Protein AF-A0A352KKT9-F1 (afdb_monomer_lite)

Foldseek 3Di:
DDDDPPVQLQPVCVVLLVLLLVLVLQCCAQQNLPDPVSLVVLLVSLVVSLVVVVVSVVVSSFDQDPLLVVCVVVLVVLVVVLVVLVQQQDWDALVVLCVVPVPLQVLQQVPDPDGGDRTDGVDPPNPVSVVVSSSSVSVSSSVSVCSRNCHDPVSLVSSLVSLLVSLVQLQVQLVCCLVVQVCDANNHHQPPDHSGRPHNHNDNVVSVVSNVVSVVSVVVVVVVVVVVVPPPDPVVVVVPD

Structure (mmCIF, N/CA/C/O backbone):
data_AF-A0A352KKT9-F1
#
_entry.id   AF-A0A352KKT9-F1
#
loop_
_atom_site.group_PDB
_atom_site.id
_atom_site.type_symbol
_atom_site.label_atom_id
_atom_site.label_alt_id
_atom_site.label_comp_id
_atom_site.label_asym_id
_atom_site.label_entity_id
_atom_site.label_seq_id
_atom_site.pdbx_PDB_ins_code
_atom_site.Cartn_x
_atom_site.Cartn_y
_atom_site.Cartn_z
_atom_site.occupancy
_atom_site.B_iso_or_equiv
_atom_site.auth_seq_id
_atom_site.auth_comp_id
_atom_site.auth_asym_id
_atom_site.auth_atom_id
_atom_site.pdbx_PDB_model_num
ATOM 1 N N . MET A 1 1 ? 27.616 9.613 25.499 1.00 40.25 1 MET A N 1
ATOM 2 C CA . MET A 1 1 ? 26.457 9.324 24.623 1.00 40.25 1 MET A CA 1
ATOM 3 C C . MET A 1 1 ? 25.415 8.570 25.448 1.00 40.25 1 MET A C 1
ATOM 5 O O . MET A 1 1 ? 25.510 7.358 25.590 1.00 40.25 1 MET A O 1
ATOM 9 N N . SER A 1 2 ? 24.506 9.286 26.116 1.00 47.09 2 SER A N 1
ATOM 10 C CA . SER A 1 2 ? 23.495 8.679 26.992 1.00 47.09 2 SER A CA 1
ATOM 11 C C . SER A 1 2 ? 22.394 8.029 26.150 1.00 47.09 2 SER A C 1
ATOM 13 O O . SER A 1 2 ? 21.780 8.673 25.301 1.00 47.09 2 SER A O 1
ATOM 15 N N . ARG A 1 3 ? 22.157 6.727 26.349 1.00 46.16 3 ARG A N 1
ATOM 16 C CA . ARG A 1 3 ? 21.022 6.023 25.738 1.00 46.16 3 ARG A CA 1
ATOM 17 C C . ARG A 1 3 ? 19.738 6.583 26.349 1.00 46.16 3 ARG A C 1
ATOM 19 O O . ARG A 1 3 ? 19.513 6.421 27.544 1.00 46.16 3 ARG A O 1
ATOM 26 N N . MET A 1 4 ? 18.921 7.259 25.542 1.00 50.94 4 MET A N 1
ATOM 27 C CA . MET A 1 4 ? 17.580 7.666 25.961 1.00 50.94 4 MET A CA 1
ATOM 28 C C . MET A 1 4 ? 16.745 6.422 26.316 1.00 50.94 4 MET A C 1
ATOM 30 O O . MET A 1 4 ? 16.891 5.388 25.655 1.00 50.94 4 MET A O 1
ATOM 34 N N . PRO A 1 5 ? 15.873 6.496 27.337 1.00 50.97 5 PRO A N 1
ATOM 35 C CA . PRO A 1 5 ? 15.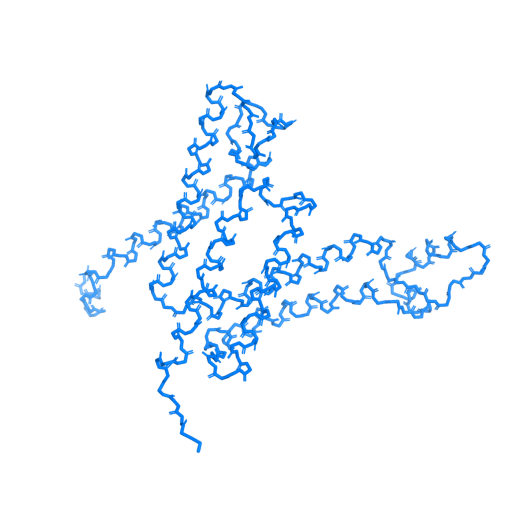000 5.389 27.707 1.00 50.97 5 PRO A CA 1
ATOM 36 C C . PRO A 1 5 ? 14.111 4.983 26.524 1.00 50.97 5 PRO A C 1
ATOM 38 O O . PRO A 1 5 ? 13.552 5.828 25.825 1.00 50.97 5 PRO A O 1
ATOM 41 N N . THR A 1 6 ? 13.964 3.675 26.312 1.00 54.00 6 THR A N 1
ATOM 42 C CA . THR A 1 6 ? 13.266 3.054 25.170 1.00 54.00 6 THR A CA 1
ATOM 43 C C . THR A 1 6 ? 11.830 3.540 24.969 1.00 54.00 6 THR A C 1
ATOM 45 O O . THR A 1 6 ? 11.358 3.560 23.839 1.00 54.00 6 THR A O 1
ATOM 48 N N . HIS A 1 7 ? 11.149 3.998 26.022 1.00 50.47 7 HIS A N 1
ATOM 49 C CA . HIS A 1 7 ? 9.803 4.570 25.924 1.00 50.47 7 HIS A CA 1
ATOM 50 C C . HIS A 1 7 ? 9.756 5.948 25.236 1.00 50.47 7 HIS A C 1
ATOM 52 O O . HIS A 1 7 ? 8.749 6.275 24.612 1.00 50.47 7 HIS A O 1
ATOM 58 N N . ALA A 1 8 ? 10.834 6.742 25.290 1.00 54.81 8 ALA A N 1
ATOM 59 C CA . ALA A 1 8 ? 10.906 8.047 24.624 1.00 54.81 8 ALA A CA 1
ATOM 60 C C . ALA A 1 8 ? 11.134 7.928 23.103 1.00 54.81 8 ALA A C 1
ATOM 62 O O . ALA A 1 8 ? 10.684 8.782 22.344 1.00 54.81 8 ALA A O 1
ATOM 63 N N . LEU A 1 9 ? 11.756 6.832 22.648 1.00 58.03 9 LEU A N 1
ATOM 64 C CA . LEU A 1 9 ? 12.051 6.531 21.235 1.00 58.03 9 LEU A CA 1
ATOM 65 C C . LEU A 1 9 ? 10.816 6.151 20.398 1.00 58.03 9 LEU A C 1
ATOM 67 O O . LEU A 1 9 ? 10.950 5.751 19.251 1.00 58.03 9 LEU A O 1
ATOM 71 N N . PHE A 1 10 ? 9.612 6.184 20.963 1.00 61.59 10 PHE A N 1
ATOM 72 C CA . PHE A 1 10 ? 8.396 5.767 20.258 1.00 61.59 10 PHE A CA 1
ATOM 73 C C . PHE A 1 10 ? 7.216 6.720 20.476 1.00 61.59 10 PHE A C 1
ATOM 75 O O . PHE A 1 10 ? 6.105 6.433 20.042 1.00 61.59 10 PHE A O 1
ATOM 82 N N . ALA A 1 11 ? 7.416 7.852 21.156 1.00 65.31 11 ALA A N 1
ATOM 83 C CA . ALA A 1 11 ? 6.373 8.871 21.267 1.00 65.31 11 ALA A CA 1
ATOM 84 C C . ALA A 1 11 ? 6.224 9.674 19.962 1.00 65.31 11 ALA A C 1
ATOM 86 O O . ALA A 1 11 ? 5.110 10.054 19.595 1.00 65.31 11 ALA A O 1
ATOM 87 N N . ASP A 1 12 ? 7.333 9.868 19.245 1.00 79.25 12 ASP A N 1
ATOM 88 C CA . ASP A 1 12 ? 7.426 10.747 18.075 1.00 79.25 12 ASP A CA 1
ATOM 89 C C . ASP A 1 12 ? 6.820 10.142 16.794 1.00 79.25 12 ASP A C 1
ATOM 91 O O . ASP A 1 12 ? 6.600 10.860 15.821 1.00 79.25 12 ASP A O 1
ATOM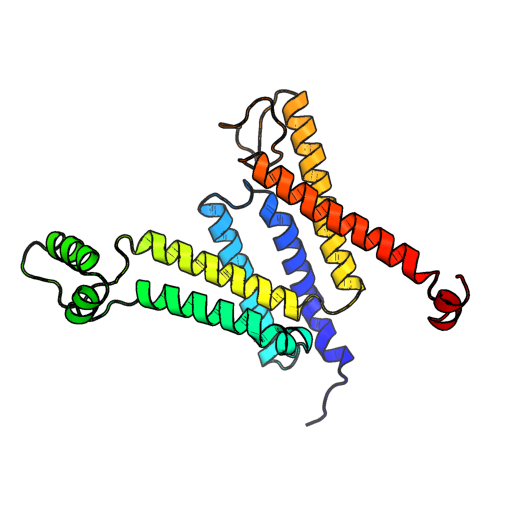 95 N N . ASP A 1 13 ? 6.500 8.842 16.775 1.00 89.75 13 ASP A N 1
ATOM 96 C CA . ASP A 1 13 ? 5.913 8.166 15.608 1.00 89.75 13 ASP A CA 1
ATOM 97 C C . ASP A 1 13 ? 4.375 8.080 15.643 1.00 89.75 13 ASP A C 1
ATOM 99 O O . ASP A 1 13 ? 3.762 7.541 14.722 1.00 89.75 13 ASP A O 1
ATOM 103 N N . LYS A 1 14 ? 3.727 8.634 16.677 1.00 91.94 14 LYS A N 1
ATOM 104 C CA . LYS A 1 14 ? 2.262 8.765 16.756 1.00 91.94 14 LYS A CA 1
ATOM 105 C C . LYS A 1 14 ? 1.638 9.433 15.520 1.00 91.94 14 LYS A C 1
ATOM 107 O O . LYS A 1 14 ? 0.710 8.840 14.971 1.00 91.94 14 LYS A O 1
ATOM 112 N N . PRO A 1 15 ? 2.095 10.614 15.048 1.00 94.69 15 PRO A N 1
ATOM 113 C CA . PRO A 1 15 ? 1.519 11.232 13.851 1.00 94.69 15 PRO A CA 1
ATOM 114 C C . PRO A 1 15 ? 1.675 10.331 12.624 1.00 94.69 15 PRO A C 1
ATOM 116 O O . PRO A 1 15 ? 0.725 10.146 11.871 1.00 94.69 15 PRO A O 1
ATOM 119 N N . LEU A 1 16 ? 2.840 9.694 12.471 1.00 95.94 16 LEU A N 1
ATOM 120 C CA . LEU A 1 16 ? 3.098 8.745 11.393 1.00 95.94 16 LEU A CA 1
ATOM 121 C C . LEU A 1 16 ? 2.115 7.561 11.431 1.00 95.94 16 LEU A C 1
ATOM 123 O O . LEU A 1 16 ? 1.573 7.180 10.396 1.00 95.94 16 LEU A O 1
ATOM 127 N N . PHE A 1 17 ? 1.839 7.018 12.619 1.00 96.62 17 PHE A N 1
ATOM 128 C CA . PHE A 1 17 ? 0.862 5.947 12.808 1.00 96.62 17 PHE A CA 1
ATOM 129 C C . PHE A 1 17 ? -0.567 6.374 12.442 1.00 96.62 17 PHE A C 1
ATOM 131 O O . PHE A 1 17 ? -1.247 5.646 11.722 1.00 96.62 17 PHE A O 1
ATOM 138 N N . TYR A 1 18 ? -1.026 7.551 12.874 1.00 96.69 18 TYR A N 1
ATOM 139 C CA . TYR A 1 18 ? -2.371 8.022 12.525 1.00 96.69 18 TYR A CA 1
ATOM 140 C C . TYR A 1 18 ? -2.513 8.348 11.034 1.00 96.69 18 TYR A C 1
ATOM 142 O O . TYR A 1 18 ? -3.539 8.015 10.444 1.00 96.69 18 TYR A O 1
ATOM 150 N N . CYS A 1 19 ? -1.483 8.907 10.393 1.00 97.19 19 CYS A N 1
ATOM 151 C CA . CYS A 1 19 ? -1.479 9.091 8.940 1.00 97.19 19 CYS A CA 1
ATOM 152 C C . CYS A 1 19 ? -1.502 7.747 8.195 1.00 97.19 19 CYS A C 1
ATOM 154 O O . CYS A 1 19 ? -2.212 7.610 7.201 1.00 97.19 19 CYS A O 1
ATOM 156 N N . PHE A 1 20 ? -0.780 6.737 8.693 1.00 97.75 20 PHE A N 1
ATOM 157 C CA . PHE A 1 20 ? -0.852 5.373 8.168 1.00 97.75 20 PHE A CA 1
ATOM 158 C C . PHE A 1 20 ? -2.269 4.792 8.294 1.00 97.75 20 PHE A C 1
ATOM 160 O O . PHE A 1 20 ? -2.794 4.265 7.317 1.00 97.75 20 PHE A O 1
ATOM 167 N N . LEU A 1 21 ? -2.930 4.937 9.448 1.00 97.69 21 LEU A N 1
ATOM 168 C CA . LEU A 1 21 ? -4.323 4.503 9.622 1.00 97.69 21 LEU A CA 1
ATOM 169 C C . LEU A 1 21 ? -5.286 5.240 8.683 1.00 97.69 21 LEU A C 1
ATOM 171 O O . LEU A 1 21 ? -6.148 4.607 8.078 1.00 97.69 21 LEU A O 1
ATOM 175 N N . GLY A 1 22 ? -5.115 6.556 8.530 1.00 96.75 22 GLY A N 1
ATOM 176 C CA . GLY A 1 22 ? -5.888 7.360 7.586 1.00 96.75 22 GLY A CA 1
ATOM 177 C C . GLY A 1 22 ? -5.728 6.866 6.150 1.00 96.75 22 GLY A C 1
ATOM 178 O O . GLY A 1 22 ? -6.717 6.722 5.436 1.00 96.75 22 GLY A O 1
ATOM 179 N N . LEU A 1 23 ? -4.503 6.509 5.748 1.00 96.56 23 LEU A N 1
ATOM 180 C CA . LEU A 1 23 ? -4.250 5.894 4.449 1.00 96.56 23 LEU A CA 1
ATOM 181 C C . LEU A 1 23 ? -4.973 4.547 4.314 1.00 96.56 23 LEU A C 1
ATOM 183 O O . LEU A 1 23 ? -5.666 4.344 3.323 1.00 96.56 23 LEU A O 1
ATOM 187 N N . ILE A 1 24 ? -4.875 3.650 5.302 1.00 96.00 24 ILE A N 1
ATOM 188 C CA . ILE A 1 24 ? -5.571 2.348 5.283 1.00 96.00 24 ILE A CA 1
ATOM 189 C C . ILE A 1 24 ? -7.092 2.519 5.157 1.00 96.00 24 ILE A C 1
ATOM 191 O O . ILE A 1 24 ? -7.726 1.786 4.398 1.00 96.00 24 ILE A O 1
ATOM 195 N N . ALA A 1 25 ? -7.673 3.498 5.854 1.00 94.69 25 ALA A N 1
ATOM 196 C CA . ALA A 1 25 ? -9.092 3.830 5.744 1.00 94.69 25 ALA A CA 1
ATOM 197 C C . ALA A 1 25 ? -9.456 4.394 4.361 1.00 94.69 25 ALA A C 1
ATOM 199 O O . ALA A 1 25 ? -10.540 4.115 3.850 1.00 94.69 25 ALA A O 1
ATOM 200 N N . TRP A 1 26 ? -8.547 5.162 3.752 1.00 92.62 26 TRP A N 1
ATOM 201 C CA . TRP A 1 26 ? -8.729 5.774 2.440 1.00 92.62 26 TRP A CA 1
ATOM 202 C C . TRP A 1 26 ? -8.675 4.761 1.297 1.00 92.62 26 TRP A C 1
ATOM 204 O O . TRP A 1 26 ? -9.503 4.838 0.402 1.00 92.62 26 TRP A O 1
ATOM 214 N N . LEU A 1 27 ? -7.757 3.789 1.313 1.00 92.62 27 LEU A N 1
ATOM 215 C CA . LEU A 1 27 ? -7.557 2.830 0.212 1.00 92.62 27 LEU A CA 1
ATOM 216 C C . LEU A 1 27 ? -8.834 2.189 -0.377 1.00 92.62 27 LEU A C 1
ATOM 218 O O . LEU A 1 27 ? -8.929 2.130 -1.610 1.00 92.62 27 LEU A O 1
ATOM 222 N N . PRO A 1 28 ? -9.815 1.718 0.421 1.00 89.06 28 PRO A N 1
ATOM 223 C CA . PRO A 1 28 ? -11.049 1.149 -0.119 1.00 89.06 28 PRO A CA 1
ATOM 224 C C . PRO A 1 28 ? -11.983 2.191 -0.759 1.00 89.06 28 PRO A C 1
ATOM 226 O O . PRO A 1 28 ? -12.791 1.821 -1.610 1.00 89.06 28 PRO A O 1
ATOM 229 N N . LEU A 1 29 ? -11.882 3.480 -0.405 1.00 88.38 29 LEU A N 1
ATOM 230 C CA . LEU A 1 29 ? -12.845 4.504 -0.823 1.00 88.38 29 LEU A CA 1
ATOM 231 C C . LEU A 1 29 ? -12.798 4.786 -2.335 1.00 88.38 29 LEU A C 1
ATOM 233 O O . LEU A 1 29 ? -13.809 4.553 -2.989 1.00 88.38 29 LEU A O 1
ATOM 237 N N . PRO A 1 30 ? -11.692 5.212 -2.971 1.00 85.56 30 PRO A N 1
ATOM 238 C CA . PRO A 1 30 ? -11.740 5.605 -4.370 1.00 85.56 30 PRO A CA 1
ATOM 239 C C . PRO A 1 30 ? -11.649 4.400 -5.297 1.00 85.56 30 PRO A C 1
ATOM 241 O O . PRO A 1 30 ? -10.568 4.046 -5.765 1.00 85.56 30 PRO A O 1
ATOM 244 N N . LEU A 1 31 ? -12.786 3.757 -5.584 1.00 83.62 31 LEU A N 1
ATOM 245 C CA . LEU A 1 31 ? -12.855 2.613 -6.503 1.00 83.62 31 LEU A CA 1
ATOM 246 C C . LEU A 1 31 ? -11.882 1.494 -6.093 1.00 83.62 31 LEU A C 1
ATOM 248 O O . LEU A 1 31 ? -11.239 0.885 -6.950 1.00 83.62 31 LEU A O 1
ATOM 252 N N . ALA A 1 32 ? -11.731 1.276 -4.778 1.00 82.19 32 ALA A N 1
ATOM 253 C CA . ALA A 1 32 ? -10.736 0.383 -4.176 1.00 82.19 32 ALA A CA 1
ATOM 254 C C . ALA A 1 32 ? -9.284 0.654 -4.619 1.00 82.19 32 ALA A C 1
ATOM 256 O O . ALA A 1 32 ? -8.472 -0.260 -4.753 1.00 82.19 32 ALA A O 1
ATOM 257 N N . SER A 1 33 ? -8.974 1.916 -4.922 1.00 85.31 33 SER A N 1
ATOM 258 C CA . SER A 1 33 ? -7.707 2.383 -5.490 1.00 85.31 33 SER A CA 1
ATOM 259 C C . SER A 1 33 ? -7.292 1.683 -6.795 1.00 85.31 33 SER A C 1
ATOM 261 O O . SER A 1 33 ? -6.116 1.642 -7.145 1.00 85.31 33 SER A O 1
ATOM 263 N N . HIS A 1 34 ? -8.250 1.154 -7.564 1.00 83.19 34 HIS A N 1
ATOM 264 C CA . HIS A 1 34 ? -7.965 0.444 -8.816 1.00 83.19 34 HIS A CA 1
ATOM 265 C C . HIS A 1 34 ? -7.615 1.391 -9.982 1.00 83.19 34 HIS A C 1
ATOM 267 O O . HIS A 1 34 ? -6.914 1.010 -10.922 1.00 83.19 34 HIS A O 1
ATOM 273 N N . ARG A 1 35 ? -8.079 2.647 -9.945 1.00 86.38 35 ARG A N 1
ATOM 274 C CA . ARG A 1 35 ? -7.852 3.623 -11.026 1.00 86.38 35 ARG A CA 1
ATOM 275 C C . ARG A 1 35 ? -6.443 4.233 -10.989 1.00 86.38 35 ARG A C 1
ATOM 277 O O . ARG A 1 35 ? -5.947 4.446 -9.886 1.00 86.38 35 ARG A O 1
ATOM 284 N N . PRO A 1 36 ? -5.857 4.596 -12.157 1.00 88.88 36 PRO A N 1
ATOM 285 C CA . PRO A 1 36 ? -4.570 5.297 -12.286 1.00 88.88 36 PRO A CA 1
ATOM 286 C C . PRO A 1 36 ? -4.287 6.335 -11.206 1.00 88.88 36 PRO A C 1
ATOM 288 O O . PRO A 1 36 ? -3.392 6.151 -10.389 1.00 88.88 36 PRO A O 1
ATOM 291 N N . TRP A 1 37 ? -5.126 7.363 -11.129 1.00 90.31 37 TRP A N 1
ATOM 292 C CA . TRP A 1 37 ? -4.967 8.449 -10.167 1.00 90.31 37 TRP A CA 1
ATOM 293 C C . TRP A 1 37 ? -5.014 7.980 -8.701 1.00 90.31 37 TRP A C 1
ATOM 295 O O . TRP A 1 37 ? -4.309 8.526 -7.856 1.00 90.31 37 TRP A O 1
ATOM 305 N N . ALA A 1 38 ? -5.816 6.956 -8.392 1.00 90.19 38 ALA A N 1
ATOM 306 C CA .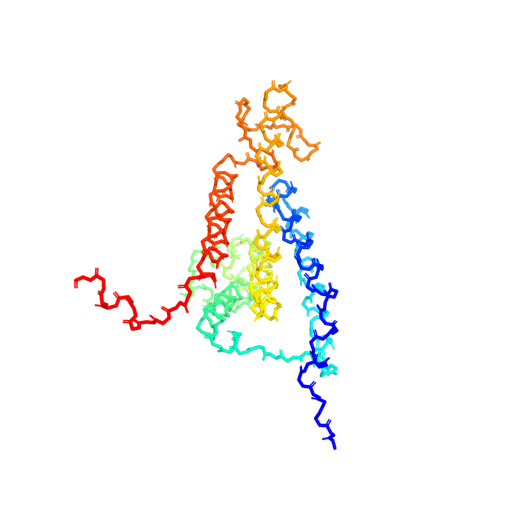 ALA A 1 38 ? -6.041 6.500 -7.026 1.00 90.19 38 ALA A CA 1
ATOM 307 C C . ALA A 1 38 ? -4.856 5.676 -6.503 1.00 90.19 38 ALA A C 1
ATOM 309 O O . ALA A 1 38 ? -4.378 5.925 -5.395 1.00 90.19 38 ALA A O 1
ATOM 310 N N . TRP A 1 39 ? -4.314 4.753 -7.310 1.00 90.75 39 TRP A N 1
ATOM 311 C CA . TRP A 1 39 ? -3.086 4.058 -6.915 1.00 90.75 39 TRP A CA 1
ATOM 312 C C . TRP A 1 39 ? -1.852 4.966 -6.976 1.00 90.75 39 TRP A C 1
ATOM 314 O O . TRP A 1 39 ? -0.948 4.763 -6.171 1.00 90.75 39 TRP A O 1
ATOM 324 N N . SER A 1 40 ? -1.807 5.994 -7.833 1.00 92.56 40 SER A N 1
ATOM 325 C CA . SER A 1 40 ? -0.740 7.008 -7.778 1.00 92.56 40 SER A CA 1
ATOM 326 C C . SER A 1 40 ? -0.779 7.817 -6.478 1.00 92.56 40 SER A C 1
ATOM 328 O O . SER A 1 40 ? 0.262 8.026 -5.858 1.00 92.56 40 SER A O 1
ATOM 330 N N . LEU A 1 41 ? -1.968 8.209 -6.007 1.00 93.88 41 LEU A N 1
ATOM 331 C CA . LEU A 1 41 ? -2.124 8.881 -4.713 1.00 93.88 41 LEU A CA 1
ATOM 332 C C . LEU A 1 41 ? -1.650 7.991 -3.555 1.00 93.88 41 LEU A C 1
ATOM 334 O O . LEU A 1 41 ? -0.913 8.455 -2.686 1.00 93.88 41 LEU A O 1
ATOM 338 N N . MET A 1 42 ? -2.012 6.703 -3.573 1.00 94.62 42 MET A N 1
ATOM 339 C CA . MET A 1 42 ? -1.483 5.722 -2.620 1.00 94.62 42 MET A CA 1
ATOM 340 C C . MET A 1 42 ? 0.048 5.661 -2.670 1.00 94.62 42 MET A C 1
ATOM 342 O O . MET A 1 42 ? 0.680 5.709 -1.620 1.00 94.62 42 MET A O 1
ATOM 346 N N . GLN A 1 43 ? 0.650 5.553 -3.859 1.00 95.44 43 GLN A N 1
ATOM 347 C CA . GLN A 1 43 ? 2.106 5.467 -4.012 1.00 95.44 43 GLN A CA 1
ATOM 348 C C . GLN A 1 43 ? 2.807 6.674 -3.384 1.00 95.44 43 GLN A C 1
ATOM 350 O O . GLN A 1 43 ? 3.727 6.501 -2.585 1.00 95.44 43 GLN A O 1
ATOM 355 N N . VAL A 1 44 ? 2.335 7.886 -3.691 1.00 96.44 44 VAL A N 1
ATOM 356 C CA . VAL A 1 44 ? 2.877 9.128 -3.123 1.00 96.44 44 VAL A CA 1
ATOM 357 C C . VAL A 1 44 ? 2.713 9.146 -1.605 1.00 96.44 44 VAL A C 1
ATOM 359 O O . VAL A 1 44 ? 3.684 9.395 -0.895 1.00 96.44 44 VAL A O 1
ATOM 362 N N . ALA A 1 45 ? 1.524 8.824 -1.086 1.00 96.94 45 ALA A N 1
ATOM 363 C CA . ALA A 1 45 ? 1.276 8.795 0.353 1.00 96.94 45 ALA A CA 1
ATOM 364 C C . ALA A 1 45 ? 2.199 7.799 1.076 1.00 96.94 45 ALA A C 1
ATOM 366 O O . ALA A 1 45 ? 2.828 8.155 2.070 1.00 96.94 45 ALA A O 1
ATOM 367 N N . VAL A 1 46 ? 2.343 6.577 0.553 1.00 97.62 46 VAL A N 1
ATOM 368 C CA . VAL A 1 46 ? 3.239 5.556 1.120 1.00 97.62 46 VAL A CA 1
ATOM 369 C C . VAL A 1 46 ? 4.692 6.029 1.118 1.00 97.62 46 VAL A C 1
ATOM 371 O O . VAL A 1 46 ? 5.381 5.868 2.125 1.00 97.62 46 VAL A O 1
ATOM 374 N N . LEU A 1 47 ? 5.160 6.637 0.025 1.00 96.81 47 LEU A N 1
ATOM 375 C CA . LEU A 1 47 ? 6.524 7.159 -0.062 1.00 96.81 47 LEU A CA 1
ATOM 376 C C . LEU A 1 47 ? 6.764 8.303 0.929 1.00 96.81 47 LEU A C 1
ATOM 378 O O . LEU A 1 47 ? 7.797 8.313 1.593 1.00 96.81 47 LEU A O 1
ATOM 382 N N . LEU A 1 48 ? 5.811 9.224 1.094 1.00 97.81 48 LEU A N 1
ATOM 383 C CA . LEU A 1 48 ? 5.910 10.302 2.083 1.00 97.81 48 LEU A CA 1
ATOM 384 C C . LEU A 1 48 ? 5.971 9.758 3.517 1.00 97.81 48 LEU A C 1
ATOM 386 O O . LEU A 1 48 ? 6.798 10.210 4.310 1.00 97.81 48 LEU A O 1
ATOM 390 N N . LEU A 1 49 ? 5.151 8.753 3.845 1.00 97.75 49 LEU A N 1
ATOM 391 C CA . LEU A 1 49 ? 5.201 8.080 5.148 1.00 97.75 49 LEU A CA 1
ATOM 392 C C . LEU A 1 49 ? 6.541 7.363 5.361 1.00 97.75 49 LEU A C 1
ATOM 394 O O . LEU A 1 49 ? 7.102 7.422 6.454 1.00 97.75 49 LEU A O 1
ATOM 398 N N . ALA A 1 50 ? 7.082 6.725 4.322 1.00 97.62 50 ALA A N 1
ATOM 399 C CA . ALA A 1 50 ? 8.380 6.063 4.380 1.00 97.62 50 ALA A CA 1
ATOM 400 C C . ALA A 1 50 ? 9.528 7.057 4.580 1.00 97.62 50 ALA A C 1
ATOM 402 O O . ALA A 1 50 ? 10.374 6.839 5.443 1.00 97.62 50 ALA A O 1
ATOM 403 N N . ILE A 1 51 ? 9.527 8.178 3.851 1.00 97.56 51 ILE A N 1
ATOM 404 C CA . ILE A 1 51 ? 10.489 9.269 4.045 1.00 97.56 51 ILE A CA 1
ATOM 405 C C . ILE A 1 51 ? 10.397 9.788 5.480 1.00 97.56 51 ILE A C 1
ATOM 407 O O . ILE A 1 51 ? 11.422 9.925 6.145 1.00 97.56 51 ILE A O 1
ATOM 411 N N . TYR A 1 52 ? 9.186 10.019 5.992 1.00 96.88 52 TYR A N 1
ATOM 412 C CA . TYR A 1 52 ? 9.006 10.478 7.365 1.00 96.88 52 TYR A CA 1
ATOM 413 C C . TYR A 1 52 ? 9.553 9.464 8.384 1.00 96.88 52 TYR A C 1
ATOM 415 O O . TYR A 1 52 ? 10.293 9.845 9.293 1.00 96.88 52 TYR A O 1
ATOM 423 N N 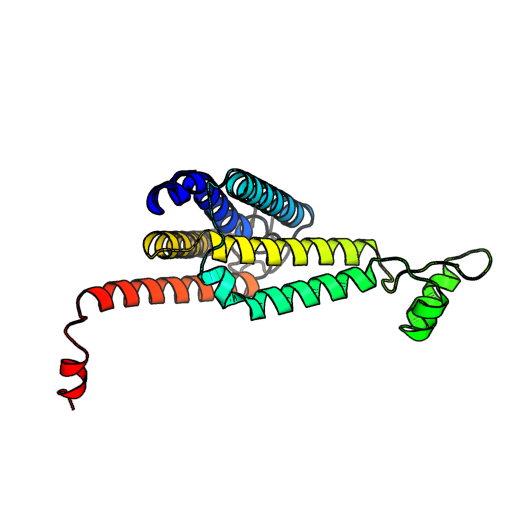. TRP A 1 53 ? 9.286 8.169 8.200 1.00 96.50 53 TRP A N 1
ATOM 424 C CA . TRP A 1 53 ? 9.866 7.122 9.042 1.00 96.50 53 TRP A CA 1
ATOM 425 C C . TRP A 1 53 ? 11.402 7.114 8.986 1.00 96.50 53 TRP A C 1
ATOM 427 O O . TRP A 1 53 ? 12.052 7.103 10.030 1.00 96.50 53 TRP A O 1
ATOM 437 N N . CYS A 1 54 ? 11.992 7.197 7.789 1.00 96.12 54 CYS A N 1
ATOM 438 C CA . CYS A 1 54 ? 13.443 7.255 7.602 1.00 96.12 54 CYS A CA 1
ATOM 439 C C . CYS A 1 54 ? 14.067 8.486 8.276 1.00 96.12 54 CYS A C 1
ATOM 441 O O . CYS A 1 54 ? 15.136 8.376 8.873 1.00 96.12 54 CYS A O 1
ATOM 443 N N . LEU A 1 55 ? 13.401 9.645 8.237 1.00 95.44 55 LEU A N 1
ATOM 444 C CA . LEU A 1 55 ? 13.850 10.859 8.925 1.00 95.44 55 LEU A CA 1
ATOM 445 C C . LEU A 1 55 ? 13.822 10.700 10.449 1.00 95.44 55 LEU A C 1
ATOM 447 O O . LEU A 1 55 ? 14.753 11.133 11.132 1.00 95.44 55 LEU A O 1
ATOM 451 N N . LEU A 1 56 ? 12.777 10.071 10.995 1.00 94.25 56 LEU A N 1
ATOM 452 C CA . LEU A 1 56 ? 12.722 9.743 12.421 1.00 94.25 56 LEU A CA 1
ATOM 453 C C . LEU A 1 56 ? 13.833 8.756 12.797 1.00 94.25 56 LEU A C 1
ATOM 455 O O . LEU A 1 56 ? 14.478 8.927 13.832 1.00 94.25 56 LEU A O 1
ATOM 459 N N . TRP A 1 57 ? 14.084 7.757 11.950 1.00 94.19 57 TRP A N 1
ATOM 460 C CA . TRP A 1 57 ? 15.118 6.751 12.173 1.00 94.19 57 TRP A CA 1
ATOM 461 C C . TRP A 1 57 ? 16.518 7.373 12.153 1.00 94.19 57 TRP A C 1
ATOM 463 O O . TRP A 1 57 ? 17.282 7.184 13.096 1.00 94.19 57 TRP A O 1
ATOM 473 N N . TRP A 1 58 ? 16.814 8.215 11.158 1.00 94.00 58 TRP A N 1
ATOM 474 C CA . TRP A 1 58 ? 18.063 8.979 11.065 1.00 94.00 58 TRP A CA 1
ATOM 475 C C . TRP A 1 58 ? 18.305 9.838 12.312 1.00 94.00 58 TRP A C 1
ATOM 477 O O . TRP A 1 58 ? 19.423 9.943 12.811 1.00 94.00 58 TRP A O 1
ATOM 487 N N . ARG A 1 59 ? 17.248 10.453 12.854 1.00 93.00 59 ARG A N 1
ATOM 488 C CA . ARG A 1 59 ? 17.313 11.270 14.077 1.00 93.00 59 ARG A CA 1
ATOM 489 C C . ARG A 1 59 ? 17.389 10.437 15.363 1.00 93.00 59 ARG A C 1
ATOM 491 O O . ARG A 1 59 ? 17.320 11.010 16.449 1.00 93.00 59 ARG A O 1
ATOM 498 N N . ASN A 1 60 ? 17.519 9.111 15.263 1.00 89.25 60 ASN A N 1
ATOM 499 C CA . ASN A 1 60 ? 17.471 8.164 16.379 1.00 89.25 60 ASN A CA 1
ATOM 500 C C . ASN A 1 60 ? 16.196 8.312 17.227 1.00 89.25 60 ASN A C 1
ATOM 502 O O . ASN A 1 60 ? 16.233 8.149 18.443 1.00 89.25 60 ASN A O 1
ATOM 506 N N . ARG A 1 61 ? 15.069 8.669 16.596 1.00 88.00 61 ARG A N 1
ATOM 507 C CA . ARG A 1 61 ? 13.757 8.843 17.245 1.00 88.00 61 ARG A CA 1
ATOM 508 C C . ARG A 1 61 ? 12.838 7.651 17.064 1.00 88.00 61 ARG A C 1
ATOM 510 O O . ARG A 1 61 ? 11.774 7.662 17.652 1.00 88.00 61 ARG A O 1
ATOM 517 N N . VAL A 1 62 ? 13.231 6.674 16.249 1.00 90.62 62 VAL A N 1
ATOM 518 C CA . VAL A 1 62 ? 12.615 5.348 16.126 1.00 90.62 62 VAL A CA 1
ATOM 519 C C . VAL A 1 62 ? 13.717 4.324 15.869 1.00 90.62 62 VAL A C 1
ATOM 521 O O . VAL A 1 62 ? 14.792 4.665 15.374 1.00 90.62 62 VAL A O 1
ATOM 524 N N . SER A 1 63 ? 13.452 3.060 16.177 1.00 89.81 63 SER A N 1
ATOM 525 C CA . SER A 1 63 ? 14.343 1.941 15.874 1.00 89.81 63 SER A CA 1
ATOM 526 C C . SER A 1 63 ? 13.604 0.856 15.097 1.00 89.81 63 SER A C 1
ATOM 528 O O . SER A 1 63 ? 12.374 0.792 15.109 1.00 89.81 63 SER A O 1
ATOM 530 N N . ILE A 1 64 ? 14.367 0.001 14.410 1.00 90.75 64 ILE A N 1
ATOM 531 C CA . ILE A 1 64 ? 13.810 -1.167 13.722 1.00 90.75 64 ILE A CA 1
ATOM 532 C C . ILE A 1 64 ? 13.234 -2.116 14.770 1.00 90.75 64 ILE A C 1
ATOM 534 O O . ILE A 1 64 ? 13.946 -2.570 15.671 1.00 90.75 64 ILE A O 1
ATOM 538 N N . THR A 1 65 ? 11.954 -2.436 14.622 1.00 91.06 65 THR A N 1
ATOM 539 C CA . THR A 1 65 ? 11.228 -3.314 15.537 1.00 91.06 65 THR A CA 1
ATOM 540 C C . THR A 1 65 ? 11.721 -4.758 15.498 1.00 91.06 65 THR A C 1
ATOM 542 O O . THR A 1 65 ? 12.136 -5.276 14.460 1.00 91.06 65 THR A O 1
ATOM 545 N N . GLU A 1 66 ? 11.600 -5.460 16.628 1.00 89.25 66 GLU A N 1
ATOM 546 C CA . GLU A 1 66 ? 11.873 -6.902 16.695 1.00 89.25 66 GLU A CA 1
ATOM 547 C C . GLU A 1 66 ? 10.944 -7.711 15.775 1.00 89.25 66 GLU A C 1
ATOM 549 O O . GLU A 1 66 ? 11.363 -8.709 15.191 1.00 89.25 66 GLU A O 1
ATOM 554 N N . THR A 1 67 ? 9.703 -7.255 15.572 1.00 89.50 67 THR A N 1
ATOM 555 C CA . THR A 1 67 ? 8.769 -7.830 14.591 1.00 89.50 67 THR A CA 1
ATOM 556 C C . THR A 1 67 ? 9.322 -7.748 13.173 1.00 89.50 67 THR A C 1
ATOM 558 O O . THR A 1 67 ? 9.303 -8.748 12.459 1.00 89.50 67 THR A O 1
ATOM 561 N N . SER A 1 68 ? 9.893 -6.607 12.778 1.00 92.00 68 SER A N 1
ATOM 562 C CA . SER A 1 68 ? 10.527 -6.464 11.466 1.00 92.00 68 SER A CA 1
ATOM 563 C C . SER A 1 68 ? 11.767 -7.337 11.308 1.00 92.00 68 SER A C 1
ATOM 565 O O . SER A 1 68 ? 11.980 -7.872 10.224 1.00 92.00 68 SER A O 1
ATOM 567 N N . LYS A 1 69 ? 12.574 -7.510 12.363 1.00 91.81 69 LYS A N 1
ATOM 568 C CA . LYS A 1 69 ? 13.745 -8.404 12.328 1.00 91.81 69 LYS A CA 1
ATOM 569 C C . LYS A 1 69 ? 13.335 -9.870 12.175 1.00 91.81 69 LYS A C 1
ATOM 571 O O . LYS A 1 69 ? 13.964 -10.614 11.431 1.00 91.81 69 LYS A O 1
ATOM 576 N N . ARG A 1 70 ? 12.255 -10.287 12.844 1.00 94.12 70 ARG A N 1
ATOM 577 C CA . ARG A 1 70 ? 11.699 -11.648 12.724 1.00 94.12 70 ARG A CA 1
ATOM 578 C C . ARG A 1 70 ? 11.024 -11.896 11.375 1.00 94.12 70 ARG A C 1
ATOM 580 O O . ARG A 1 70 ? 11.036 -13.023 10.898 1.00 94.12 70 ARG A O 1
ATOM 587 N N . ALA A 1 71 ? 10.495 -10.853 10.739 1.00 95.00 71 ALA A N 1
ATOM 588 C CA . ALA A 1 71 ? 9.886 -10.916 9.411 1.00 95.00 71 ALA A CA 1
ATOM 589 C C . ALA A 1 71 ? 10.907 -10.958 8.253 1.00 95.00 71 ALA A C 1
ATOM 591 O O . ALA A 1 71 ? 10.525 -10.746 7.100 1.00 95.00 71 ALA A O 1
ATOM 592 N N . TRP A 1 72 ? 12.189 -11.246 8.523 1.00 94.81 72 TRP A N 1
ATOM 593 C CA . TRP A 1 72 ? 13.235 -11.294 7.498 1.00 94.81 72 TRP A CA 1
ATOM 594 C C . TRP A 1 72 ? 12.913 -12.206 6.301 1.00 94.81 72 TRP A C 1
ATOM 596 O O . TRP A 1 72 ? 13.240 -11.781 5.195 1.00 94.81 72 TRP A O 1
ATOM 606 N N . PRO A 1 73 ? 12.239 -13.378 6.424 1.00 96.75 73 PRO A N 1
ATOM 607 C CA . PRO A 1 73 ? 11.947 -14.194 5.249 1.00 96.75 73 PRO A CA 1
ATOM 608 C C . PRO A 1 73 ? 10.967 -13.479 4.319 1.00 96.75 73 PRO A C 1
ATOM 610 O O . PRO A 1 73 ? 11.190 -13.416 3.116 1.00 96.75 73 PRO A O 1
ATOM 613 N N . ALA A 1 74 ? 9.915 -12.869 4.874 1.00 96.06 74 ALA A N 1
ATOM 614 C CA . ALA A 1 74 ? 8.936 -12.112 4.099 1.00 96.06 74 ALA A CA 1
ATOM 615 C C . ALA A 1 74 ? 9.579 -10.897 3.413 1.00 96.06 74 ALA A C 1
ATOM 617 O O . ALA A 1 74 ? 9.342 -10.656 2.232 1.00 96.06 74 ALA A O 1
ATOM 618 N N . LEU A 1 75 ? 10.438 -10.164 4.130 1.00 95.62 75 LEU A N 1
ATOM 619 C CA . LEU A 1 75 ? 11.183 -9.039 3.562 1.00 95.62 75 LEU A CA 1
ATOM 620 C C . LEU A 1 75 ? 12.170 -9.490 2.477 1.00 95.62 75 LEU A C 1
ATOM 622 O O . LEU A 1 75 ? 12.310 -8.799 1.472 1.00 95.62 75 LEU A O 1
ATOM 626 N N . LEU A 1 76 ? 12.805 -10.655 2.637 1.00 96.75 76 LEU A N 1
ATOM 627 C CA . LEU A 1 76 ? 13.683 -11.238 1.625 1.00 96.75 76 LEU A CA 1
ATOM 628 C C . LEU A 1 76 ? 12.903 -11.624 0.367 1.00 96.75 76 LEU A C 1
ATOM 630 O O . LEU A 1 76 ? 13.330 -11.273 -0.727 1.00 96.75 76 LEU A O 1
ATOM 634 N N . PHE A 1 77 ? 11.752 -12.290 0.503 1.00 97.62 77 PHE A N 1
ATOM 635 C CA . PHE A 1 77 ? 10.893 -12.627 -0.637 1.00 97.62 77 PHE A CA 1
ATOM 636 C C . PHE A 1 77 ? 10.409 -11.376 -1.375 1.00 97.62 77 PHE A C 1
ATOM 638 O O . PHE A 1 77 ? 10.469 -11.329 -2.602 1.00 97.62 77 PHE A O 1
ATOM 645 N N . LEU A 1 78 ? 9.988 -10.338 -0.647 1.00 96.75 78 LEU A N 1
ATOM 646 C CA . LEU A 1 78 ? 9.602 -9.058 -1.246 1.00 96.75 78 LEU A CA 1
ATOM 647 C C . LEU A 1 78 ? 10.789 -8.362 -1.926 1.00 96.75 78 LEU A C 1
ATOM 649 O O . LEU A 1 78 ? 10.638 -7.822 -3.019 1.00 96.75 78 LEU A O 1
ATOM 653 N N . GLY A 1 79 ? 11.976 -8.401 -1.320 1.00 97.19 79 GLY A N 1
ATOM 654 C CA . GLY A 1 79 ? 13.202 -7.866 -1.911 1.00 97.19 79 GLY A CA 1
ATOM 655 C C . GLY A 1 79 ? 13.601 -8.604 -3.190 1.00 97.19 79 GLY A C 1
ATOM 656 O O . GLY A 1 79 ? 13.882 -7.967 -4.202 1.00 97.19 79 GLY A O 1
ATOM 657 N N . ALA A 1 80 ? 13.553 -9.937 -3.179 1.00 97.81 80 ALA A N 1
ATOM 658 C CA . ALA A 1 80 ? 13.812 -10.776 -4.346 1.00 97.81 80 ALA A CA 1
ATOM 659 C C . ALA A 1 80 ? 12.788 -10.528 -5.463 1.00 97.81 80 ALA A C 1
ATOM 661 O O . ALA A 1 80 ? 13.161 -10.432 -6.629 1.00 97.81 80 ALA A O 1
ATOM 662 N N . TRP A 1 81 ? 11.513 -10.352 -5.109 1.00 97.62 81 TRP A N 1
ATOM 663 C CA . TRP A 1 81 ? 10.464 -9.965 -6.048 1.00 97.62 81 TRP A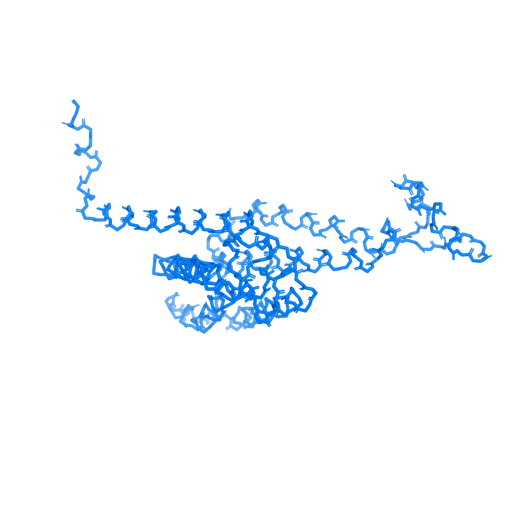 CA 1
ATOM 664 C C . TRP A 1 81 ? 10.751 -8.610 -6.705 1.00 97.62 81 TRP A C 1
ATOM 666 O O . TRP A 1 81 ? 10.712 -8.490 -7.927 1.00 97.62 81 TRP A O 1
ATOM 676 N N . LEU A 1 82 ? 11.105 -7.592 -5.919 1.00 97.56 82 LEU A N 1
ATOM 677 C CA . LEU A 1 82 ? 11.450 -6.272 -6.454 1.00 97.56 82 LEU A CA 1
ATOM 678 C C . LEU A 1 82 ? 12.714 -6.310 -7.320 1.00 97.56 82 LEU A C 1
ATOM 680 O O . LEU A 1 82 ? 12.768 -5.639 -8.353 1.00 97.56 82 LEU A O 1
ATOM 684 N N . LEU A 1 83 ? 13.705 -7.119 -6.943 1.00 96.94 83 LEU A N 1
ATOM 685 C CA . LEU A 1 83 ? 14.901 -7.343 -7.748 1.00 96.94 83 LEU A CA 1
ATOM 686 C C . LEU A 1 83 ? 14.552 -7.990 -9.091 1.00 96.94 83 LEU A C 1
ATOM 688 O O . LEU A 1 83 ? 14.995 -7.511 -10.131 1.00 96.94 83 LEU A O 1
ATOM 692 N N . TYR A 1 84 ? 13.704 -9.020 -9.077 1.00 95.81 84 TYR A N 1
ATOM 693 C CA . TYR A 1 84 ? 13.207 -9.669 -10.286 1.00 95.81 84 TYR A CA 1
ATOM 694 C C . TYR A 1 84 ? 12.525 -8.666 -11.225 1.00 95.81 84 TYR A C 1
ATOM 696 O O . TYR A 1 84 ? 12.871 -8.590 -12.400 1.00 95.81 84 TYR A O 1
ATOM 704 N N . LEU A 1 85 ? 11.631 -7.819 -10.706 1.00 96.31 85 LEU A N 1
ATOM 705 C CA . LEU A 1 85 ? 10.994 -6.769 -11.507 1.00 96.31 85 LEU A CA 1
ATOM 706 C C . LEU A 1 85 ? 11.996 -5.733 -12.039 1.00 96.31 85 LEU A C 1
ATOM 708 O O . LEU A 1 85 ? 11.839 -5.233 -13.151 1.00 96.31 85 LEU A O 1
ATOM 712 N N . THR A 1 86 ? 13.051 -5.435 -11.279 1.00 95.31 86 THR A N 1
ATOM 713 C CA . THR A 1 86 ? 14.108 -4.505 -11.705 1.00 95.31 86 THR A CA 1
ATOM 714 C C . THR A 1 86 ? 14.880 -5.052 -12.908 1.00 95.31 86 THR A C 1
ATOM 716 O O . THR A 1 86 ? 15.157 -4.299 -13.840 1.00 95.31 86 THR A O 1
ATOM 719 N N . ILE A 1 87 ? 15.149 -6.363 -12.952 1.00 93.94 87 ILE A N 1
ATOM 720 C CA . ILE A 1 87 ? 15.795 -7.024 -14.103 1.00 93.94 87 ILE A CA 1
ATOM 721 C C . ILE A 1 87 ? 14.985 -6.806 -15.393 1.00 93.94 87 ILE A C 1
ATOM 723 O O . ILE A 1 87 ? 15.566 -6.607 -16.456 1.00 93.94 87 ILE A O 1
ATOM 727 N N . TYR A 1 88 ? 13.652 -6.762 -15.309 1.00 92.81 88 TYR A N 1
ATOM 728 C CA . TYR A 1 88 ? 12.793 -6.494 -16.469 1.00 92.81 88 TYR A CA 1
ATOM 729 C C . TYR A 1 88 ? 12.818 -5.032 -16.945 1.00 92.81 88 TYR A C 1
ATOM 731 O O . TYR A 1 88 ? 12.515 -4.766 -18.110 1.00 92.81 88 TYR A O 1
ATOM 739 N N . LEU A 1 89 ? 13.180 -4.086 -16.072 1.00 93.25 89 LEU A N 1
ATOM 740 C CA . LEU A 1 89 ? 13.155 -2.642 -16.342 1.00 93.25 89 LEU A CA 1
ATOM 741 C C . LEU A 1 89 ? 14.494 -2.066 -16.810 1.00 93.25 89 LEU A C 1
ATOM 743 O O . LEU A 1 89 ? 14.516 -1.054 -17.528 1.00 93.25 89 LEU A O 1
ATOM 747 N N . VAL A 1 90 ? 15.598 -2.667 -16.365 1.00 93.06 90 VAL A N 1
ATOM 748 C CA . VAL A 1 90 ? 16.954 -2.217 -16.680 1.00 93.06 90 VAL A CA 1
ATOM 749 C C . VAL A 1 90 ? 17.301 -2.635 -18.115 1.00 93.06 90 VAL A C 1
ATOM 751 O O . VAL A 1 90 ? 17.245 -3.823 -18.432 1.00 93.06 90 VAL A O 1
ATOM 754 N N . PRO A 1 91 ? 17.655 -1.687 -19.005 1.00 92.19 91 PRO A N 1
ATOM 755 C CA . PRO A 1 91 ? 18.165 -2.022 -20.325 1.00 92.19 91 PRO A CA 1
ATOM 756 C C . PRO A 1 91 ? 19.460 -2.812 -20.181 1.00 92.19 91 PRO A C 1
ATOM 758 O O . PRO A 1 91 ? 20.359 -2.412 -19.443 1.00 92.19 91 PRO A O 1
ATOM 761 N N . MET A 1 92 ? 19.564 -3.912 -20.910 1.00 93.19 92 MET A N 1
ATOM 762 C CA . MET A 1 92 ? 20.740 -4.769 -20.932 1.00 93.19 92 MET A CA 1
ATOM 763 C C . MET A 1 92 ? 21.204 -4.985 -22.377 1.00 93.19 92 MET A C 1
ATOM 765 O O . MET A 1 92 ? 20.445 -4.703 -23.313 1.00 93.19 92 MET A O 1
ATOM 769 N N . PRO A 1 93 ? 22.447 -5.450 -22.591 1.00 94.25 93 PRO A N 1
ATOM 770 C CA . PRO A 1 93 ? 22.940 -5.743 -23.927 1.00 94.25 93 PRO A CA 1
ATOM 771 C C . PRO A 1 93 ? 21.992 -6.685 -24.666 1.00 94.25 93 PRO A C 1
ATOM 773 O O . PRO A 1 93 ? 21.530 -7.681 -24.107 1.00 94.25 93 PRO A O 1
ATOM 776 N N . TYR A 1 94 ? 21.734 -6.405 -25.940 1.00 91.62 94 TYR A N 1
ATOM 777 C CA . TYR A 1 94 ? 20.800 -7.185 -26.758 1.00 91.62 94 TYR A CA 1
ATOM 778 C C . TYR A 1 94 ? 21.143 -8.683 -26.829 1.00 91.62 94 TYR A C 1
ATOM 780 O O . TYR A 1 94 ? 20.256 -9.532 -26.915 1.00 91.62 94 TYR A O 1
ATOM 788 N N . VAL A 1 95 ? 22.426 -9.033 -26.708 1.00 93.25 95 VAL A N 1
ATOM 789 C CA . VAL A 1 95 ? 22.890 -10.428 -26.613 1.00 93.25 95 VAL A CA 1
ATOM 790 C C . VAL A 1 95 ? 22.308 -11.143 -25.383 1.00 93.25 95 VAL A C 1
ATOM 792 O O . VAL A 1 95 ? 21.935 -12.308 -25.461 1.00 93.25 95 VAL A O 1
ATOM 795 N N . LEU A 1 96 ? 22.157 -10.449 -24.253 1.00 93.81 96 LEU A N 1
ATOM 796 C CA . LEU A 1 96 ? 21.522 -11.026 -23.065 1.00 93.81 96 LEU A CA 1
ATOM 797 C C . LEU A 1 96 ? 20.008 -11.146 -23.242 1.00 93.81 96 LEU A C 1
ATOM 799 O O . LEU A 1 96 ? 19.428 -12.155 -22.855 1.00 93.81 96 LEU A O 1
ATOM 803 N N . VAL A 1 97 ? 19.369 -10.156 -23.872 1.00 93.25 97 VAL A N 1
ATOM 804 C CA . VAL A 1 97 ? 17.924 -10.208 -24.153 1.00 93.25 97 VAL A CA 1
ATOM 805 C C . VAL A 1 97 ? 17.600 -11.361 -25.100 1.00 93.25 97 VAL A C 1
ATOM 807 O O . VAL A 1 97 ? 16.668 -12.107 -24.836 1.00 93.25 97 VAL A O 1
ATOM 810 N N . THR A 1 98 ? 18.394 -11.567 -26.154 1.00 92.94 98 THR A N 1
ATOM 811 C CA . THR A 1 98 ? 18.230 -12.709 -27.074 1.00 92.94 98 THR A CA 1
ATOM 812 C C . THR A 1 98 ? 18.419 -14.056 -26.384 1.00 92.94 98 THR A C 1
ATOM 814 O O . THR A 1 98 ? 17.681 -14.986 -26.694 1.00 92.94 98 THR A O 1
ATOM 817 N N . ALA A 1 99 ? 19.357 -14.165 -25.438 1.00 94.62 99 ALA A N 1
ATOM 818 C CA . ALA A 1 99 ? 19.575 -15.393 -24.677 1.00 94.62 99 ALA A CA 1
ATOM 819 C C . ALA A 1 99 ? 18.443 -15.689 -23.673 1.00 94.62 99 ALA A C 1
ATOM 821 O O . ALA A 1 99 ? 18.039 -16.839 -23.525 1.00 94.62 99 ALA A O 1
ATOM 822 N N . LEU A 1 100 ? 17.931 -14.664 -22.984 1.00 93.56 100 LEU A N 1
ATOM 823 C CA . LEU A 1 100 ? 16.905 -14.811 -21.942 1.00 93.56 100 LEU A CA 1
ATOM 824 C C . LEU A 1 100 ? 15.477 -14.862 -22.502 1.00 93.56 100 LEU A C 1
ATOM 826 O O . LEU A 1 100 ? 14.631 -15.577 -21.973 1.00 93.56 100 LEU A O 1
ATOM 830 N N . SER A 1 101 ? 15.194 -14.082 -23.545 1.00 93.56 101 SER A N 1
ATOM 831 C CA . SER A 1 101 ? 13.882 -13.979 -24.185 1.00 93.56 101 SER A CA 1
ATOM 832 C C . SER A 1 101 ? 14.030 -13.696 -25.688 1.00 93.56 101 SER A C 1
ATOM 834 O O . SER A 1 101 ? 13.973 -12.540 -26.126 1.00 93.56 101 SER A O 1
ATOM 836 N N . PRO A 1 102 ? 14.183 -14.752 -26.512 1.00 92.12 102 PRO A N 1
ATOM 837 C CA . PRO A 1 102 ? 14.325 -14.614 -27.962 1.00 92.12 102 PRO A CA 1
ATOM 838 C C . PRO A 1 102 ? 13.163 -13.849 -28.608 1.00 92.12 102 PRO A C 1
ATOM 840 O O . PRO A 1 102 ? 13.384 -13.016 -29.484 1.00 92.12 102 PRO A O 1
ATOM 843 N N . MET A 1 103 ? 11.933 -14.080 -28.136 1.00 91.50 103 MET A N 1
ATOM 844 C CA . MET A 1 103 ? 10.731 -13.409 -28.641 1.00 91.50 103 MET A CA 1
ATOM 845 C C . MET A 1 103 ? 10.739 -11.907 -28.328 1.00 91.50 103 MET A C 1
ATOM 847 O O . MET A 1 103 ? 10.441 -11.091 -29.197 1.00 91.50 103 MET A O 1
ATOM 851 N N . ALA A 1 104 ? 11.138 -11.514 -27.111 1.00 89.31 104 ALA A N 1
ATOM 852 C CA . ALA A 1 104 ? 11.241 -10.094 -26.780 1.00 89.31 104 ALA A CA 1
ATOM 853 C C . ALA A 1 104 ? 12.312 -9.398 -27.626 1.00 89.31 104 ALA A C 1
ATOM 855 O O . ALA A 1 104 ? 12.108 -8.282 -28.097 1.00 89.31 104 ALA A O 1
ATOM 856 N N . ALA A 1 105 ? 13.430 -10.077 -27.885 1.00 90.75 105 ALA A N 1
ATOM 857 C CA . ALA A 1 105 ? 14.483 -9.552 -28.740 1.00 90.75 105 ALA A CA 1
ATOM 858 C C . ALA A 1 105 ? 14.057 -9.386 -30.212 1.00 90.75 105 ALA A C 1
ATOM 860 O O . ALA A 1 105 ? 14.550 -8.473 -30.876 1.00 90.75 105 ALA A O 1
ATOM 861 N N . GLN A 1 106 ? 13.169 -10.245 -30.724 1.00 90.94 106 GLN A N 1
ATOM 862 C CA . GLN A 1 106 ? 12.593 -10.111 -32.068 1.00 90.94 106 GLN A CA 1
ATOM 863 C C . GLN A 1 106 ? 11.701 -8.875 -32.155 1.00 90.94 106 GLN A C 1
ATOM 865 O O . GLN A 1 106 ? 11.969 -7.995 -32.968 1.00 90.94 106 GLN A O 1
ATOM 870 N N . ILE A 1 107 ? 10.739 -8.747 -31.237 1.00 90.44 107 ILE A N 1
ATOM 871 C CA . ILE A 1 107 ? 9.828 -7.595 -31.185 1.00 90.44 107 ILE A CA 1
ATOM 872 C C . ILE A 1 107 ? 10.614 -6.291 -31.023 1.00 90.44 107 ILE A C 1
ATOM 874 O O . ILE A 1 107 ? 10.347 -5.307 -31.708 1.00 90.44 107 ILE A O 1
ATOM 878 N N . HIS A 1 108 ? 11.630 -6.275 -30.153 1.00 89.88 108 HIS A N 1
ATOM 879 C CA . HIS A 1 108 ? 12.485 -5.104 -30.017 1.00 89.88 108 HIS A CA 1
ATOM 880 C C . HIS A 1 108 ? 13.243 -4.796 -31.302 1.00 89.88 108 HIS A C 1
ATOM 882 O O . HIS A 1 108 ? 13.314 -3.628 -31.641 1.00 89.88 108 HIS A O 1
ATOM 888 N N . ALA A 1 109 ? 13.780 -5.784 -32.022 1.00 88.81 109 ALA A N 1
ATOM 889 C CA . ALA A 1 109 ? 14.476 -5.541 -33.286 1.00 88.81 109 ALA A CA 1
ATOM 890 C C . ALA A 1 109 ? 13.546 -4.979 -34.374 1.00 88.81 109 ALA A C 1
ATOM 892 O O . ALA A 1 109 ? 13.964 -4.096 -35.114 1.00 88.81 109 ALA A O 1
ATOM 893 N N . GLU A 1 110 ? 12.293 -5.433 -34.430 1.00 88.19 110 GLU A N 1
ATOM 894 C CA . GLU A 1 110 ? 11.282 -4.942 -35.378 1.00 88.19 110 GLU A CA 1
ATOM 895 C C . GLU A 1 110 ? 10.874 -3.483 -35.126 1.00 88.19 110 GLU A C 1
ATOM 897 O O . GLU A 1 110 ? 10.467 -2.785 -36.052 1.00 88.19 110 GLU A O 1
ATOM 902 N N . MET A 1 111 ? 11.019 -2.988 -33.892 1.00 84.88 111 MET A N 1
ATOM 903 C CA . MET A 1 111 ? 10.748 -1.585 -33.560 1.00 84.88 111 MET A CA 1
ATOM 904 C C . MET A 1 111 ? 11.834 -0.609 -34.050 1.00 84.88 111 MET A C 1
ATOM 906 O O . MET A 1 111 ? 11.595 0.600 -34.043 1.00 84.88 111 MET A O 1
ATOM 910 N N . TYR A 1 112 ? 13.016 -1.085 -34.465 1.00 81.88 112 TYR A N 1
ATOM 911 C CA . TYR A 1 112 ? 14.087 -0.224 -34.985 1.00 81.88 112 TYR A CA 1
ATOM 912 C C . TYR A 1 112 ? 14.084 -0.205 -36.515 1.00 81.88 112 TYR A C 1
ATOM 914 O O . TYR A 1 112 ? 14.091 -1.239 -37.174 1.00 81.88 112 TYR A O 1
ATOM 922 N N . ILE A 1 113 ? 14.133 1.003 -37.084 1.00 76.44 113 ILE A N 1
ATOM 923 C CA . ILE A 1 113 ? 14.134 1.229 -38.540 1.00 76.44 113 ILE A CA 1
ATOM 924 C C . ILE A 1 113 ? 15.446 0.739 -39.182 1.00 76.44 113 ILE A C 1
ATOM 926 O O . ILE A 1 113 ? 15.454 0.300 -40.330 1.00 76.44 113 ILE A O 1
ATOM 930 N N . THR A 1 114 ? 16.563 0.791 -38.449 1.00 74.81 114 THR A N 1
ATOM 931 C CA . THR A 1 114 ? 17.888 0.390 -38.936 1.00 74.81 114 THR A CA 1
ATOM 932 C C . THR A 1 114 ? 18.655 -0.420 -37.896 1.00 74.81 114 THR A C 1
ATOM 934 O O . THR A 1 114 ? 19.066 0.088 -36.854 1.00 74.81 114 THR A O 1
ATOM 937 N N . GLY A 1 115 ? 18.920 -1.685 -38.231 1.00 77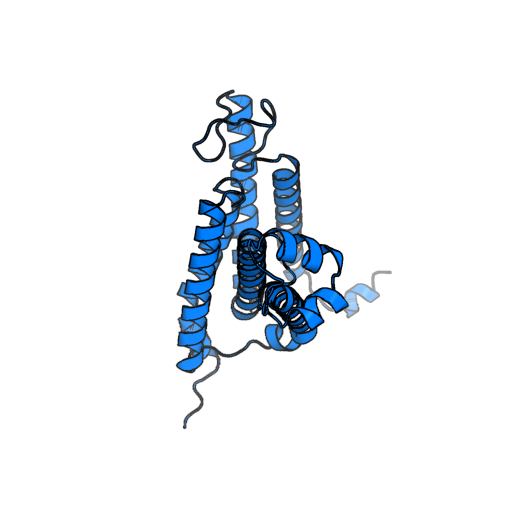.50 115 GLY A N 1
ATOM 938 C CA . GLY A 1 115 ? 19.749 -2.581 -37.427 1.00 77.50 115 GLY A CA 1
ATOM 939 C C . GLY A 1 115 ? 19.087 -3.068 -36.134 1.00 77.50 115 GLY A C 1
ATOM 940 O O . GLY A 1 115 ? 17.960 -2.716 -35.800 1.00 77.50 115 GLY A O 1
ATOM 941 N N . LYS A 1 116 ? 19.805 -3.927 -35.405 1.00 82.38 116 LYS A N 1
ATOM 942 C CA . LYS A 1 116 ? 19.372 -4.424 -34.093 1.00 82.38 116 LYS A CA 1
ATOM 943 C C . LYS A 1 116 ? 19.796 -3.434 -33.005 1.00 82.38 116 LYS A C 1
ATOM 945 O O . LYS A 1 116 ? 20.900 -2.893 -33.097 1.00 82.38 116 LYS A O 1
ATOM 950 N N . PRO A 1 117 ? 18.983 -3.223 -31.957 1.00 85.56 117 PRO A N 1
ATOM 951 C CA . PRO A 1 117 ? 19.386 -2.367 -30.853 1.00 85.56 117 PRO A CA 1
ATOM 952 C C . PRO A 1 117 ? 20.619 -2.919 -30.141 1.00 85.56 117 PRO A C 1
ATOM 954 O O . PRO A 1 117 ? 20.763 -4.126 -29.975 1.00 85.56 117 PRO A O 1
ATOM 957 N N . TYR A 1 118 ? 21.481 -2.027 -29.654 1.00 88.06 118 TYR A N 1
ATOM 958 C CA . TYR A 1 118 ? 22.576 -2.410 -28.757 1.00 88.06 118 TYR A CA 1
ATOM 959 C C . TYR A 1 118 ? 22.071 -2.740 -27.346 1.00 88.06 118 TYR A C 1
ATOM 961 O O . TYR A 1 118 ? 22.587 -3.648 -26.694 1.00 88.06 118 TYR A O 1
ATOM 969 N N . TRP A 1 119 ? 21.036 -2.025 -26.897 1.00 90.69 119 TRP A N 1
ATOM 970 C CA . TRP A 1 119 ? 20.444 -2.143 -25.568 1.00 90.69 119 TRP A CA 1
ATOM 971 C C . TRP A 1 119 ? 18.937 -2.318 -25.684 1.00 90.69 119 TRP A C 1
ATOM 973 O O . TRP A 1 119 ? 18.272 -1.530 -26.353 1.00 90.69 119 TRP A O 1
ATOM 983 N N . ALA A 1 120 ? 18.402 -3.322 -25.000 1.00 91.44 120 ALA A N 1
ATOM 984 C CA . ALA A 1 120 ? 16.970 -3.569 -24.908 1.00 91.44 120 ALA A CA 1
ATOM 985 C C . ALA A 1 120 ? 16.610 -4.019 -23.485 1.00 91.44 120 ALA A C 1
ATOM 987 O O . ALA A 1 120 ? 17.447 -4.559 -22.760 1.00 91.44 120 ALA A O 1
ATOM 988 N N . SER A 1 121 ? 15.379 -3.761 -23.051 1.00 92.06 121 SER A N 1
ATOM 989 C CA . SER A 1 121 ? 14.838 -4.358 -21.825 1.00 92.06 121 SER A CA 1
ATOM 990 C C . SER A 1 121 ? 14.250 -5.738 -22.123 1.00 92.06 121 SER A C 1
ATOM 992 O O . SER A 1 121 ? 13.968 -6.057 -23.271 1.00 92.06 121 SER A O 1
ATOM 994 N N . LEU A 1 122 ? 14.022 -6.555 -21.091 1.00 91.31 122 LEU A N 1
ATOM 995 C CA . LEU A 1 122 ? 13.200 -7.768 -21.239 1.00 91.31 122 LEU A CA 1
ATOM 996 C C . LEU A 1 122 ? 11.705 -7.437 -21.333 1.00 91.31 122 LEU A C 1
ATOM 998 O O . LEU A 1 122 ? 10.917 -8.219 -21.858 1.00 91.31 122 LEU A O 1
ATOM 1002 N N . SER A 1 123 ? 11.308 -6.281 -20.798 1.00 93.00 123 SER A N 1
ATOM 1003 C CA . SER A 1 123 ? 9.937 -5.795 -20.860 1.00 93.00 123 SER A CA 1
ATOM 1004 C C . SER A 1 123 ? 9.586 -5.239 -22.241 1.00 93.00 123 SER A C 1
ATOM 1006 O O . SER A 1 123 ? 10.227 -4.291 -22.695 1.00 93.00 123 SER A O 1
ATOM 1008 N N . LEU A 1 124 ? 8.490 -5.742 -22.817 1.00 89.56 124 LEU A N 1
ATOM 1009 C CA . LEU A 1 124 ? 7.892 -5.236 -24.058 1.00 89.56 124 LEU A CA 1
ATOM 1010 C C . LEU A 1 124 ? 7.194 -3.884 -23.851 1.00 89.56 124 LEU A C 1
ATOM 1012 O O . LEU A 1 124 ? 7.467 -2.926 -24.566 1.00 89.56 124 LEU A O 1
ATOM 1016 N N . ASP A 1 125 ? 6.344 -3.785 -22.825 1.00 91.44 125 ASP A N 1
ATOM 1017 C CA . ASP A 1 125 ? 5.725 -2.527 -22.398 1.00 91.44 125 ASP A CA 1
ATOM 1018 C C . ASP A 1 125 ? 6.427 -2.012 -21.142 1.00 91.44 125 ASP A C 1
ATOM 1020 O O . ASP A 1 125 ? 6.138 -2.397 -20.004 1.00 91.44 125 ASP A O 1
ATOM 1024 N N . ARG A 1 126 ? 7.405 -1.135 -21.361 1.00 89.75 126 ARG A N 1
ATOM 1025 C CA . ARG A 1 126 ? 8.207 -0.569 -20.279 1.00 89.75 126 ARG A CA 1
ATOM 1026 C C . ARG A 1 126 ? 7.375 0.293 -19.328 1.00 89.75 126 ARG A C 1
ATOM 1028 O O . ARG A 1 126 ? 7.686 0.337 -18.140 1.00 89.75 126 ARG A O 1
ATOM 1035 N N . HIS A 1 127 ? 6.326 0.957 -19.816 1.00 92.06 127 HIS A N 1
ATOM 1036 C CA . HIS A 1 127 ? 5.472 1.796 -18.980 1.00 92.06 127 HIS A CA 1
ATOM 1037 C C . HIS A 1 127 ? 4.633 0.944 -18.024 1.00 92.06 127 HIS A C 1
ATOM 1039 O O . HIS A 1 127 ? 4.651 1.187 -16.815 1.00 92.06 127 HIS A O 1
ATOM 1045 N N . ALA A 1 128 ? 3.967 -0.098 -18.530 1.00 93.31 128 ALA A N 1
ATOM 1046 C CA . ALA A 1 128 ? 3.200 -1.023 -17.697 1.00 93.31 128 ALA A CA 1
ATOM 1047 C C . ALA A 1 128 ? 4.080 -1.705 -16.636 1.00 93.31 128 ALA A C 1
ATOM 1049 O O . ALA A 1 128 ? 3.692 -1.780 -15.466 1.00 93.31 128 ALA A O 1
ATOM 1050 N N . SER A 1 129 ? 5.295 -2.121 -17.007 1.00 95.06 129 SER A N 1
ATOM 1051 C CA . SER A 1 129 ? 6.259 -2.703 -16.064 1.00 95.06 129 SER A CA 1
ATOM 1052 C C . SER A 1 129 ? 6.693 -1.717 -14.979 1.00 95.06 129 SER A C 1
ATOM 1054 O O . SER A 1 129 ? 6.784 -2.097 -13.811 1.00 95.06 129 SER A O 1
ATOM 1056 N N . TRP A 1 130 ? 6.898 -0.436 -15.312 1.00 94.62 130 TRP A N 1
ATOM 1057 C CA . TRP A 1 130 ? 7.199 0.600 -14.316 1.00 94.62 130 TRP A CA 1
ATOM 1058 C C . TRP A 1 130 ? 6.041 0.809 -13.343 1.00 94.62 130 TRP A C 1
ATOM 1060 O O . TRP A 1 130 ? 6.249 0.857 -12.130 1.00 94.62 130 TRP A O 1
ATOM 1070 N N . VAL A 1 131 ? 4.811 0.883 -13.856 1.00 94.75 131 VAL A N 1
ATOM 1071 C CA . VAL A 1 131 ? 3.605 0.992 -13.026 1.00 94.75 131 VAL A CA 1
ATOM 1072 C C . VAL A 1 131 ? 3.500 -0.194 -12.067 1.00 94.75 131 VAL A C 1
ATOM 1074 O O . VAL A 1 131 ? 3.225 -0.012 -10.878 1.00 94.75 131 VAL A O 1
ATOM 1077 N N . PHE A 1 132 ? 3.745 -1.407 -12.559 1.00 95.19 132 PHE A N 1
ATOM 1078 C CA . PHE A 1 132 ? 3.690 -2.622 -11.754 1.00 95.19 132 PHE A CA 1
ATOM 1079 C C . PHE A 1 132 ? 4.797 -2.686 -10.691 1.00 95.19 132 PHE A C 1
ATOM 1081 O O . PHE A 1 132 ? 4.530 -3.054 -9.542 1.00 95.19 132 PHE A O 1
ATOM 1088 N N . PHE A 1 133 ? 6.014 -2.259 -11.034 1.00 96.75 133 PHE A N 1
ATOM 1089 C CA . PHE A 1 133 ? 7.121 -2.128 -10.090 1.00 96.75 133 PHE A CA 1
ATOM 1090 C C . PHE A 1 133 ? 6.800 -1.132 -8.975 1.00 96.75 133 PHE A C 1
ATOM 1092 O O . PHE A 1 133 ? 6.921 -1.476 -7.803 1.00 96.75 133 PHE A O 1
ATOM 1099 N N . LEU A 1 134 ? 6.316 0.067 -9.314 1.00 96.06 134 LEU A N 1
ATOM 1100 C CA . LEU A 1 134 ? 5.968 1.086 -8.321 1.00 96.06 134 LEU A CA 1
ATOM 1101 C C . LEU A 1 134 ? 4.831 0.624 -7.401 1.00 96.06 134 LEU A C 1
ATOM 1103 O O . LEU A 1 134 ? 4.882 0.865 -6.199 1.00 96.06 134 LEU A O 1
ATOM 1107 N N . LYS A 1 135 ? 3.821 -0.085 -7.928 1.00 95.38 135 LYS A N 1
ATOM 1108 C CA . LYS A 1 135 ? 2.771 -0.708 -7.101 1.00 95.38 135 LYS A CA 1
ATOM 1109 C C . LYS A 1 135 ? 3.352 -1.749 -6.144 1.00 95.38 135 LYS A C 1
ATOM 1111 O O . LYS A 1 135 ? 3.073 -1.689 -4.949 1.00 95.38 135 LYS A O 1
ATOM 1116 N N . SER A 1 136 ? 4.191 -2.653 -6.651 1.00 97.06 136 SER A N 1
ATOM 1117 C CA . SER A 1 136 ? 4.853 -3.687 -5.843 1.00 97.06 136 SER A CA 1
ATOM 1118 C C . SER A 1 136 ? 5.727 -3.076 -4.748 1.00 97.06 136 SER A C 1
ATOM 1120 O O . SER A 1 136 ? 5.672 -3.509 -3.598 1.00 97.06 136 SER A O 1
ATOM 1122 N N . LEU A 1 137 ? 6.483 -2.027 -5.083 1.00 97.50 137 LEU A N 1
ATOM 1123 C CA . LEU A 1 137 ? 7.309 -1.284 -4.140 1.00 97.50 137 LEU A CA 1
ATOM 1124 C C . LEU A 1 137 ? 6.449 -0.635 -3.056 1.00 97.50 137 LEU A C 1
ATOM 1126 O O . LEU A 1 137 ? 6.749 -0.783 -1.876 1.00 97.50 137 LEU A O 1
ATOM 1130 N N . SER A 1 138 ? 5.351 0.028 -3.422 1.00 97.06 138 SER A N 1
ATOM 1131 C CA . SER A 1 138 ? 4.445 0.622 -2.437 1.00 97.06 138 SER A CA 1
ATOM 1132 C C . SER A 1 138 ? 3.810 -0.415 -1.518 1.00 97.06 138 SER A C 1
ATOM 1134 O O . SER A 1 138 ? 3.709 -0.156 -0.324 1.00 97.06 138 SER A O 1
ATOM 1136 N N . TYR A 1 139 ? 3.436 -1.599 -2.009 1.00 96.38 139 TYR A N 1
ATOM 1137 C CA . TYR A 1 139 ? 2.937 -2.667 -1.138 1.00 96.38 139 TYR A CA 1
ATOM 1138 C C . TYR A 1 139 ? 4.018 -3.200 -0.191 1.00 96.38 139 TYR A C 1
ATOM 1140 O O . TYR A 1 139 ? 3.745 -3.386 0.994 1.00 96.38 139 TYR A O 1
ATOM 1148 N N . ALA A 1 140 ? 5.253 -3.374 -0.671 1.00 97.69 140 ALA A N 1
ATOM 1149 C CA . ALA A 1 140 ? 6.376 -3.793 0.166 1.00 97.69 140 ALA A CA 1
ATOM 1150 C C . ALA A 1 140 ? 6.702 -2.754 1.254 1.00 97.69 140 ALA A C 1
ATOM 1152 O O . ALA A 1 140 ? 6.897 -3.106 2.417 1.00 97.69 140 ALA A O 1
ATOM 1153 N N . VAL A 1 141 ? 6.697 -1.466 0.901 1.00 97.88 141 VAL A N 1
ATOM 1154 C CA . VAL A 1 141 ? 6.911 -0.362 1.845 1.00 97.88 141 VAL A CA 1
ATOM 1155 C C . VAL A 1 141 ? 5.754 -0.250 2.838 1.00 97.88 141 VAL A C 1
ATOM 1157 O O . VAL A 1 141 ? 5.998 -0.084 4.029 1.00 97.88 141 VAL A O 1
ATOM 1160 N N . LEU A 1 142 ? 4.502 -0.393 2.392 1.00 97.38 142 LEU A N 1
ATOM 1161 C CA . LEU A 1 142 ? 3.333 -0.397 3.275 1.00 97.38 142 LEU A CA 1
ATOM 1162 C C . LEU A 1 142 ? 3.408 -1.551 4.287 1.00 97.38 142 LEU A C 1
ATOM 1164 O O . LEU A 1 142 ? 3.147 -1.342 5.470 1.00 97.38 142 LEU A O 1
ATOM 1168 N N . PHE A 1 143 ? 3.821 -2.743 3.846 1.00 97.50 143 PHE A N 1
ATOM 1169 C CA . PHE A 1 143 ? 4.056 -3.892 4.720 1.00 97.50 143 PHE A CA 1
ATOM 1170 C C . PHE A 1 143 ? 5.188 -3.632 5.722 1.00 97.50 143 PHE A C 1
ATOM 1172 O O . PHE A 1 143 ? 5.028 -3.884 6.916 1.00 97.50 143 PHE A O 1
ATOM 1179 N N . PHE A 1 144 ? 6.311 -3.068 5.272 1.00 97.19 144 PHE A N 1
ATOM 1180 C CA . PHE A 1 144 ? 7.396 -2.675 6.167 1.00 97.19 144 PHE A CA 1
ATOM 1181 C C . PHE A 1 144 ? 6.924 -1.657 7.217 1.00 97.19 144 PHE A C 1
ATOM 1183 O O . PHE A 1 144 ? 7.143 -1.863 8.409 1.00 97.19 144 PHE A O 1
ATOM 1190 N N . LEU A 1 145 ? 6.211 -0.601 6.810 1.00 97.38 145 LEU A N 1
ATOM 1191 C CA . LEU A 1 145 ? 5.637 0.388 7.728 1.00 97.38 145 LEU A CA 1
ATOM 1192 C C . LEU A 1 145 ? 4.671 -0.258 8.727 1.00 97.38 145 LEU A C 1
ATOM 1194 O O . LEU A 1 145 ? 4.722 0.068 9.911 1.00 97.38 145 LEU A O 1
ATOM 1198 N N . ALA A 1 146 ? 3.849 -1.215 8.294 1.00 97.12 146 ALA A N 1
ATOM 1199 C CA . ALA A 1 146 ? 2.977 -1.979 9.181 1.00 97.12 146 ALA A CA 1
ATOM 1200 C C . ALA A 1 146 ? 3.783 -2.699 10.283 1.00 97.12 146 ALA A C 1
ATOM 1202 O O . ALA A 1 146 ? 3.452 -2.574 11.463 1.00 97.12 146 ALA A O 1
ATOM 1203 N N . LEU A 1 147 ? 4.895 -3.360 9.932 1.00 95.94 147 LEU A N 1
ATOM 1204 C CA . LEU A 1 147 ? 5.792 -4.019 10.897 1.00 95.94 147 LEU A CA 1
ATOM 1205 C C . LEU A 1 147 ? 6.458 -3.040 11.878 1.00 95.94 147 LEU A C 1
ATOM 1207 O O . LEU A 1 147 ? 6.734 -3.409 13.025 1.00 95.94 147 LEU A O 1
ATOM 1211 N N . GLN A 1 148 ? 6.734 -1.808 11.439 1.00 95.19 148 GLN A N 1
ATOM 1212 C CA . GLN A 1 148 ? 7.347 -0.774 12.279 1.00 95.19 148 GLN A CA 1
ATOM 1213 C C . GLN A 1 148 ? 6.341 -0.073 13.193 1.00 95.19 148 GLN A C 1
ATOM 1215 O O . GLN A 1 148 ? 6.695 0.327 14.303 1.00 95.19 148 GLN A O 1
ATOM 1220 N N . LEU A 1 149 ? 5.105 0.111 12.731 1.00 95.56 149 LEU A N 1
ATOM 1221 C CA . LEU A 1 149 ? 4.117 0.951 13.400 1.00 95.56 149 LEU A CA 1
ATOM 1222 C C . LEU A 1 149 ? 3.150 0.151 14.272 1.00 95.56 149 LEU A C 1
ATOM 1224 O O . LEU A 1 149 ? 2.753 0.658 15.318 1.00 95.56 149 LEU A O 1
ATOM 1228 N N . ILE A 1 150 ? 2.798 -1.082 13.903 1.00 94.81 150 ILE A N 1
ATOM 1229 C CA . ILE A 1 150 ? 1.843 -1.927 14.634 1.00 94.81 150 ILE A CA 1
ATOM 1230 C C . ILE A 1 150 ? 2.614 -2.811 15.618 1.00 94.81 150 ILE A C 1
ATOM 1232 O O . ILE A 1 150 ? 3.027 -3.924 15.297 1.00 94.81 150 ILE A O 1
ATOM 1236 N N . ARG A 1 151 ? 2.862 -2.287 16.821 1.00 89.94 151 ARG A N 1
ATOM 1237 C CA . ARG A 1 151 ? 3.796 -2.910 17.779 1.00 89.94 151 ARG A CA 1
ATOM 1238 C C . ARG A 1 151 ? 3.160 -3.398 19.070 1.00 89.94 151 ARG A C 1
ATOM 1240 O O . ARG A 1 151 ? 3.705 -4.278 19.726 1.00 89.94 151 ARG A O 1
ATOM 1247 N N . ASP A 1 152 ? 2.040 -2.805 19.452 1.00 89.75 152 ASP A N 1
ATOM 1248 C CA . ASP A 1 152 ? 1.388 -3.040 20.733 1.00 89.75 152 ASP A CA 1
ATOM 1249 C C . ASP A 1 152 ? -0.104 -3.331 20.548 1.00 89.75 152 ASP A C 1
ATOM 1251 O O . ASP A 1 152 ? -0.690 -3.095 19.486 1.00 89.75 152 ASP A O 1
ATOM 1255 N N . LYS A 1 153 ? -0.725 -3.852 21.610 1.00 89.94 153 LYS A N 1
ATOM 1256 C CA . LYS A 1 153 ? -2.136 -4.249 21.606 1.00 89.94 153 LYS A CA 1
ATOM 1257 C C . LYS A 1 153 ? -3.071 -3.092 21.244 1.00 89.94 153 LYS A C 1
ATOM 1259 O O . LYS A 1 153 ? -4.064 -3.326 20.563 1.00 89.94 153 LYS A O 1
ATOM 1264 N N . GLN A 1 154 ? -2.763 -1.860 21.660 1.00 92.31 154 GLN A N 1
ATOM 1265 C CA . GLN A 1 154 ? -3.610 -0.702 21.366 1.00 92.31 154 GLN A CA 1
ATOM 1266 C C . GLN A 1 154 ? -3.555 -0.359 19.878 1.00 92.31 154 GLN A C 1
ATOM 1268 O O . GLN A 1 154 ? -4.598 -0.162 19.261 1.00 92.31 154 GLN A O 1
ATOM 1273 N N . ARG A 1 155 ? -2.364 -0.351 19.268 1.00 94.62 155 ARG A N 1
ATOM 1274 C CA . ARG A 1 155 ? -2.214 -0.092 17.828 1.00 94.62 155 ARG A CA 1
ATOM 1275 C C . ARG A 1 155 ? -2.818 -1.190 16.956 1.00 94.62 155 ARG A C 1
ATOM 1277 O O . ARG A 1 155 ? -3.437 -0.871 15.944 1.00 94.62 155 ARG A O 1
ATOM 1284 N N . ILE A 1 156 ? -2.696 -2.457 17.365 1.00 94.25 156 ILE A N 1
ATOM 1285 C CA . ILE A 1 156 ? -3.388 -3.581 16.709 1.00 94.25 156 ILE A CA 1
ATOM 1286 C C . ILE A 1 156 ? -4.905 -3.370 16.778 1.00 94.25 156 ILE A C 1
ATOM 1288 O O . ILE A 1 156 ? -5.577 -3.446 15.751 1.00 94.25 156 ILE A O 1
ATOM 1292 N N . ARG A 1 157 ? -5.436 -3.040 17.965 1.00 94.88 157 ARG A N 1
ATOM 1293 C CA . ARG A 1 157 ? -6.864 -2.754 18.159 1.00 94.88 157 ARG A CA 1
ATOM 1294 C C . ARG A 1 157 ? -7.329 -1.595 17.279 1.00 94.88 157 ARG A C 1
ATOM 1296 O O . ARG A 1 157 ? -8.350 -1.724 16.620 1.00 94.88 157 ARG A O 1
ATOM 1303 N N . LEU A 1 158 ? -6.581 -0.492 17.225 1.00 96.31 158 LEU A N 1
ATOM 1304 C CA . LEU A 1 158 ? -6.925 0.670 16.401 1.00 96.31 158 LEU A CA 1
ATOM 1305 C C . LEU A 1 158 ? -6.939 0.342 14.906 1.00 96.31 158 LEU A C 1
ATOM 1307 O O . LEU A 1 158 ? -7.893 0.710 14.227 1.00 96.31 158 LEU A O 1
ATOM 1311 N N . LEU A 1 159 ? -5.935 -0.378 14.395 1.00 96.75 159 LEU A N 1
ATOM 1312 C CA . LEU A 1 159 ? -5.937 -0.828 13.000 1.00 96.75 159 LEU A CA 1
ATOM 1313 C C . LEU A 1 159 ? -7.165 -1.688 12.693 1.00 96.75 159 LEU A C 1
ATOM 1315 O O . LEU A 1 159 ? -7.836 -1.480 11.683 1.00 96.75 159 LEU A O 1
ATOM 1319 N N . ALA A 1 160 ? -7.458 -2.641 13.570 1.00 96.00 160 ALA A N 1
ATOM 1320 C CA . ALA A 1 160 ? -8.582 -3.536 13.390 1.00 96.00 160 ALA A CA 1
ATOM 1321 C C . ALA A 1 160 ? -9.927 -2.797 13.456 1.00 96.00 160 ALA A C 1
ATOM 1323 O O . ALA A 1 160 ? -10.781 -3.023 12.604 1.00 96.00 160 ALA A O 1
ATOM 1324 N N . LEU A 1 161 ? -10.088 -1.838 14.372 1.00 96.00 161 LEU A N 1
ATOM 1325 C CA . LEU A 1 161 ? -11.256 -0.955 14.397 1.00 96.00 161 LEU A CA 1
ATOM 1326 C C . LEU A 1 161 ? -11.375 -0.139 13.104 1.00 96.00 161 LEU A C 1
ATOM 1328 O O . LEU A 1 161 ? -12.462 -0.074 12.542 1.00 96.00 161 LEU A O 1
ATOM 1332 N N . VAL A 1 162 ? -10.283 0.433 12.590 1.00 97.06 162 VAL A N 1
ATOM 1333 C CA . VAL A 1 162 ? -10.292 1.171 11.313 1.00 97.06 162 VAL A CA 1
ATOM 1334 C C . VAL A 1 162 ? -10.777 0.288 10.161 1.00 97.06 162 VAL A C 1
ATOM 1336 O O . VAL A 1 162 ? -11.620 0.716 9.374 1.00 97.06 162 VAL A O 1
ATOM 1339 N N . LEU A 1 163 ? -10.294 -0.954 10.073 1.00 96.50 163 LEU A N 1
ATOM 1340 C CA . LEU A 1 163 ? -10.709 -1.903 9.037 1.00 96.50 163 LEU A CA 1
ATOM 1341 C C . LEU A 1 163 ? -12.175 -2.334 9.184 1.00 96.50 163 LEU A C 1
ATOM 1343 O O . LEU A 1 163 ? -12.887 -2.420 8.181 1.00 96.50 163 LEU A O 1
ATOM 1347 N N . VAL A 1 164 ? -12.643 -2.563 10.414 1.00 96.50 164 VAL A N 1
ATOM 1348 C CA . VAL A 1 164 ? -14.039 -2.918 10.711 1.00 96.50 164 VAL A CA 1
ATOM 1349 C C . VAL A 1 164 ? -14.982 -1.759 10.403 1.00 96.50 164 VAL A C 1
ATOM 1351 O O . VAL A 1 164 ? -15.965 -1.958 9.698 1.00 96.50 164 VAL A O 1
ATOM 1354 N N . TYR A 1 165 ? -14.686 -0.543 10.866 1.00 96.56 165 TYR A N 1
ATOM 1355 C CA . TYR A 1 165 ? -15.532 0.624 10.604 1.00 96.56 165 TYR A CA 1
ATOM 1356 C C . TYR A 1 165 ? -15.533 1.020 9.128 1.00 96.56 165 TYR A C 1
ATOM 1358 O O . TYR A 1 165 ? -16.583 1.385 8.603 1.00 96.56 165 TYR A O 1
ATOM 1366 N N . SER A 1 166 ? -14.399 0.897 8.433 1.00 96.12 166 SER A N 1
ATOM 1367 C CA . SER A 1 166 ? -14.354 1.111 6.985 1.00 96.12 166 SER A CA 1
ATOM 1368 C C . SER A 1 166 ? -15.187 0.062 6.239 1.00 96.12 166 SER A C 1
ATOM 1370 O O . SER A 1 166 ? -15.992 0.416 5.381 1.00 96.12 166 SER A O 1
ATOM 1372 N N . ALA A 1 167 ? -15.111 -1.219 6.615 1.00 96.44 167 ALA A N 1
ATOM 1373 C CA . ALA A 1 167 ? -15.974 -2.261 6.053 1.00 96.44 167 ALA A CA 1
ATOM 1374 C C . ALA A 1 167 ? -17.462 -2.046 6.365 1.00 96.44 167 ALA A C 1
ATOM 1376 O O . ALA A 1 167 ? -18.299 -2.202 5.478 1.00 96.44 167 ALA A O 1
ATOM 1377 N N . LEU A 1 168 ? -17.799 -1.636 7.589 1.00 96.25 168 LEU A N 1
ATOM 1378 C CA . LEU A 1 168 ? -19.167 -1.291 7.967 1.00 96.25 168 LEU A CA 1
ATOM 1379 C C . LEU A 1 168 ? -19.695 -0.142 7.105 1.00 96.25 168 LEU A C 1
ATOM 1381 O O . LEU A 1 168 ? -20.789 -0.246 6.554 1.00 96.25 168 LEU A O 1
ATOM 1385 N N . PHE A 1 169 ? -18.897 0.914 6.927 1.00 96.00 169 PHE A N 1
ATOM 1386 C CA . PHE A 1 169 ? -19.230 2.009 6.022 1.00 96.00 169 PHE A CA 1
ATOM 1387 C C . PHE A 1 169 ? -19.486 1.496 4.600 1.00 96.00 169 PHE A C 1
ATOM 1389 O O . PHE A 1 169 ? -20.512 1.828 4.017 1.00 96.00 169 PHE A O 1
ATOM 1396 N N . GLN A 1 170 ? -18.615 0.639 4.059 1.00 95.69 170 GLN A N 1
ATOM 1397 C CA . GLN A 1 170 ? -18.781 0.066 2.718 1.00 95.69 170 GLN A CA 1
ATOM 1398 C C . GLN A 1 170 ? -20.055 -0.777 2.586 1.00 95.69 170 GLN A C 1
ATOM 1400 O O . GLN A 1 170 ? -20.748 -0.684 1.573 1.00 95.69 170 GLN A O 1
ATOM 1405 N N . ALA A 1 171 ? -20.380 -1.582 3.600 1.00 95.50 171 ALA A N 1
ATOM 1406 C CA . ALA A 1 171 ? -21.582 -2.409 3.625 1.00 95.50 171 ALA A CA 1
ATOM 1407 C C . ALA A 1 171 ? -22.855 -1.554 3.669 1.00 95.50 171 ALA A C 1
ATOM 1409 O O . ALA A 1 171 ? -23.770 -1.772 2.872 1.00 95.50 171 ALA A O 1
ATOM 1410 N N . VAL A 1 172 ? -22.897 -0.552 4.553 1.00 95.69 172 VAL A N 1
ATOM 1411 C CA . VAL A 1 172 ? -24.027 0.380 4.670 1.00 95.69 172 VAL A CA 1
ATOM 1412 C C . VAL A 1 172 ? -24.173 1.197 3.390 1.00 95.69 172 VAL A C 1
ATOM 1414 O O . VAL A 1 172 ? -25.250 1.214 2.799 1.00 95.69 172 VAL A O 1
ATOM 1417 N N . TYR A 1 173 ? -23.087 1.810 2.914 1.00 94.50 173 TYR A N 1
ATOM 1418 C CA . TYR A 1 173 ? -23.089 2.618 1.699 1.00 94.50 173 TYR A CA 1
ATOM 1419 C C . TYR A 1 173 ? -23.519 1.802 0.478 1.00 94.50 173 TYR A C 1
ATOM 1421 O O . TYR A 1 173 ? -24.428 2.205 -0.241 1.00 94.50 173 TYR A O 1
ATOM 1429 N N . GLY A 1 174 ? -22.933 0.619 0.272 1.00 93.12 174 GLY A N 1
ATOM 1430 C CA . GLY A 1 174 ? -23.288 -0.261 -0.840 1.00 93.12 174 GLY A CA 1
ATOM 1431 C C . GLY A 1 174 ? -24.741 -0.726 -0.806 1.00 93.12 174 GLY A C 1
ATOM 1432 O O . GLY A 1 174 ? -25.373 -0.809 -1.860 1.00 93.12 174 GLY A O 1
ATOM 1433 N N . SER A 1 175 ? -25.284 -0.980 0.387 1.00 93.56 175 SER A N 1
ATOM 1434 C CA . SER A 1 175 ? -26.693 -1.348 0.565 1.00 93.56 175 SER A CA 1
ATOM 1435 C C . SER A 1 175 ? -27.616 -0.176 0.237 1.00 93.56 175 SER A C 1
ATOM 1437 O O . SER A 1 175 ? -28.506 -0.319 -0.595 1.00 93.56 175 SER A O 1
ATOM 1439 N N . LEU A 1 176 ? -27.368 1.005 0.814 1.00 93.44 176 LEU A N 1
ATOM 1440 C CA . LEU A 1 176 ? -28.176 2.206 0.576 1.00 93.44 176 LEU A CA 1
ATOM 1441 C C . LEU A 1 176 ? -28.134 2.650 -0.889 1.00 93.44 176 LEU A C 1
ATOM 1443 O O . LEU A 1 176 ? -29.176 2.931 -1.474 1.00 93.44 176 LEU A O 1
ATOM 1447 N N . MET A 1 177 ? -26.950 2.664 -1.502 1.00 92.56 177 MET A N 1
ATOM 1448 C CA . MET A 1 177 ? -26.760 2.995 -2.918 1.00 92.56 177 MET A CA 1
ATOM 1449 C C . MET A 1 177 ? -27.584 2.082 -3.840 1.00 92.56 177 MET A C 1
ATOM 1451 O O . MET A 1 177 ? -28.138 2.558 -4.827 1.00 92.56 177 MET A O 1
ATOM 1455 N N . THR A 1 178 ? -27.672 0.786 -3.521 1.00 91.38 178 THR A N 1
ATOM 1456 C CA . THR A 1 178 ? -28.413 -0.195 -4.333 1.00 91.38 178 THR A CA 1
ATOM 1457 C C . THR A 1 178 ? -29.918 -0.101 -4.089 1.00 91.38 178 THR A C 1
ATOM 1459 O O . THR A 1 178 ? -30.696 -0.075 -5.034 1.00 91.38 178 THR A O 1
ATOM 1462 N N . LEU A 1 179 ? -30.343 -0.001 -2.824 1.00 92.12 179 LEU A N 1
ATOM 1463 C CA . LEU A 1 179 ? -31.762 0.071 -2.451 1.00 92.12 179 LEU A CA 1
ATOM 1464 C C . LEU A 1 179 ? -32.426 1.383 -2.885 1.00 92.12 179 LEU A C 1
ATOM 1466 O O . LEU A 1 179 ? -33.609 1.393 -3.204 1.00 92.12 179 LEU A O 1
ATOM 1470 N N . SER A 1 180 ? -31.672 2.484 -2.910 1.00 92.00 180 SER A N 1
ATOM 1471 C CA . SER A 1 180 ? -32.150 3.778 -3.417 1.00 92.00 180 SER A CA 1
ATOM 1472 C C . SER A 1 180 ? -32.184 3.863 -4.945 1.00 92.00 180 SER A C 1
ATOM 1474 O O . SER A 1 180 ? -32.745 4.814 -5.482 1.00 92.00 180 SER A O 1
ATOM 1476 N N . GLY A 1 181 ? -31.554 2.918 -5.651 1.00 87.81 181 GLY A N 1
ATOM 1477 C CA . GLY A 1 181 ? -31.404 2.953 -7.106 1.00 87.81 181 GLY A CA 1
ATOM 1478 C C . GLY A 1 181 ? -30.445 4.029 -7.632 1.00 87.81 181 GLY A C 1
ATOM 1479 O O . GLY A 1 181 ? -30.301 4.148 -8.845 1.00 87.81 181 GLY A O 1
ATOM 1480 N N . LEU A 1 182 ? -29.772 4.796 -6.759 1.00 84.81 182 LEU A N 1
ATOM 1481 C CA . LEU A 1 182 ? -28.827 5.844 -7.168 1.00 84.81 182 LEU A CA 1
ATOM 1482 C C . LEU A 1 182 ? -27.619 5.264 -7.919 1.00 84.81 182 LEU A C 1
ATOM 1484 O O . LEU A 1 182 ? -27.109 5.908 -8.825 1.00 84.81 182 LEU A O 1
ATOM 1488 N N . GLU A 1 183 ? -27.162 4.055 -7.561 1.00 86.50 183 GLU A N 1
ATOM 1489 C CA . GLU A 1 183 ? -26.080 3.340 -8.265 1.00 86.50 183 GLU A CA 1
ATOM 1490 C C . GLU A 1 183 ? -24.777 4.162 -8.437 1.00 86.50 183 GLU A C 1
ATOM 1492 O O . GLU A 1 183 ? -24.015 3.944 -9.375 1.00 86.50 183 GLU A O 1
ATOM 1497 N N . TYR A 1 184 ? -24.476 5.089 -7.521 1.00 86.56 184 TYR A N 1
ATOM 1498 C CA . TYR A 1 184 ? -23.205 5.825 -7.473 1.00 86.56 184 TYR A CA 1
ATOM 1499 C C . TYR A 1 184 ? -22.185 5.125 -6.573 1.00 86.56 184 TYR A C 1
ATOM 1501 O O . TYR A 1 184 ? -22.446 4.921 -5.397 1.00 86.56 184 TYR A O 1
ATOM 1509 N N . GLY A 1 185 ? -21.002 4.811 -7.106 1.00 82.81 185 GLY A N 1
ATOM 1510 C CA . GLY A 1 185 ? -19.868 4.303 -6.329 1.00 82.81 185 GLY A CA 1
ATOM 1511 C C . GLY A 1 185 ? -19.115 5.439 -5.628 1.00 82.81 185 GLY A C 1
ATOM 1512 O O . GLY A 1 185 ? -19.654 6.172 -4.816 1.00 82.81 185 GLY A O 1
ATOM 1513 N N . PHE A 1 186 ? -17.837 5.645 -5.944 1.00 82.25 186 PHE A N 1
ATOM 1514 C CA . PHE A 1 186 ? -17.091 6.788 -5.400 1.00 82.25 186 PHE A CA 1
ATOM 1515 C C . PHE A 1 186 ? -17.328 8.060 -6.229 1.00 82.25 186 PHE A C 1
ATOM 1517 O O . PHE A 1 186 ? -16.524 8.362 -7.102 1.00 82.25 186 PHE A O 1
ATOM 1524 N N . PHE A 1 187 ? -18.440 8.771 -6.012 1.00 84.38 187 PHE A N 1
ATOM 1525 C CA . PHE A 1 187 ? -18.838 9.977 -6.776 1.00 84.38 187 PHE A CA 1
ATOM 1526 C C . PHE A 1 187 ? -19.027 9.782 -8.296 1.00 84.38 187 PHE A C 1
ATOM 1528 O O . PHE A 1 187 ? -19.305 10.740 -9.012 1.00 84.38 187 PHE A O 1
ATOM 1535 N N . PHE A 1 188 ? -18.929 8.548 -8.792 1.00 84.00 188 PHE A N 1
ATOM 1536 C CA . PHE A 1 188 ? -19.158 8.186 -10.189 1.00 84.00 188 PHE A CA 1
ATOM 1537 C C . PHE A 1 188 ? -20.311 7.197 -10.290 1.00 84.00 188 PHE A C 1
ATOM 1539 O O . PHE A 1 188 ? -20.421 6.287 -9.463 1.00 84.00 188 PHE A O 1
ATOM 1546 N N . GLU A 1 189 ? -21.121 7.340 -11.333 1.00 86.06 189 GLU A N 1
ATOM 1547 C CA . GLU A 1 189 ? -22.174 6.380 -11.645 1.00 86.06 189 GLU A CA 1
ATOM 1548 C C . GLU A 1 189 ? -21.559 5.009 -11.963 1.00 86.06 189 GLU A C 1
ATOM 1550 O O . GLU A 1 189 ? -20.536 4.887 -12.652 1.00 86.06 189 GLU A O 1
ATOM 1555 N N . LYS A 1 190 ? -22.172 3.946 -11.444 1.00 86.50 190 LYS A N 1
ATOM 1556 C CA . LYS A 1 190 ? -21.732 2.581 -11.699 1.00 86.50 190 LYS A CA 1
ATOM 1557 C C . LYS A 1 190 ? -21.941 2.228 -13.163 1.00 86.50 190 LYS A C 1
ATOM 1559 O O . LYS A 1 190 ? -23.040 2.300 -13.712 1.00 86.50 190 LYS A O 1
ATOM 1564 N N . TYR A 1 191 ? -20.875 1.728 -13.771 1.00 84.69 191 TYR A N 1
ATOM 1565 C CA . TYR A 1 191 ? -20.894 1.151 -15.116 1.00 84.69 191 TYR A CA 1
ATOM 1566 C C . TYR A 1 191 ? -20.915 -0.387 -15.102 1.00 84.69 191 TYR A C 1
ATOM 1568 O O . TYR A 1 191 ? -21.086 -1.009 -16.143 1.00 84.69 191 TYR A O 1
ATOM 1576 N N . ALA A 1 192 ? -20.732 -1.014 -13.935 1.00 85.38 192 ALA A N 1
ATOM 1577 C CA . ALA A 1 192 ? -20.697 -2.465 -13.764 1.00 85.38 192 ALA A CA 1
ATOM 1578 C C . ALA A 1 192 ? -21.489 -2.890 -12.518 1.00 85.38 192 ALA A C 1
ATOM 1580 O O . ALA A 1 192 ? -21.604 -2.119 -11.565 1.00 85.38 192 ALA A O 1
ATOM 1581 N N . TYR A 1 193 ? -22.006 -4.126 -12.523 1.00 86.12 193 TYR A N 1
ATOM 1582 C CA . TYR A 1 193 ? -22.738 -4.736 -11.400 1.00 86.12 193 TYR A CA 1
ATOM 1583 C C . TYR A 1 193 ? -23.889 -3.865 -10.850 1.00 86.12 193 TYR A C 1
ATOM 1585 O O . TYR A 1 193 ? -24.042 -3.732 -9.634 1.00 86.12 193 TYR A O 1
ATOM 1593 N N . ARG A 1 194 ? -24.687 -3.246 -11.733 1.00 85.88 194 ARG A N 1
ATOM 1594 C CA . ARG A 1 194 ? -25.897 -2.498 -11.338 1.00 85.88 194 ARG A CA 1
ATOM 1595 C C . ARG A 1 194 ? -26.914 -3.422 -10.657 1.00 85.88 194 ARG A C 1
ATOM 1597 O O . ARG A 1 194 ? -26.988 -4.600 -11.001 1.00 85.88 194 ARG A O 1
ATOM 1604 N N . GLY A 1 195 ? -27.652 -2.908 -9.678 1.00 88.00 195 GLY A N 1
ATOM 1605 C CA . GLY A 1 195 ? -28.586 -3.677 -8.852 1.00 88.00 195 GLY A CA 1
ATOM 1606 C C . GLY A 1 195 ? -27.912 -4.554 -7.791 1.00 88.00 195 GLY A C 1
ATOM 1607 O O . GLY A 1 195 ? -28.579 -5.348 -7.135 1.00 88.00 195 GLY A O 1
ATOM 1608 N N . VAL A 1 196 ? -26.589 -4.443 -7.617 1.00 90.69 196 VAL A N 1
ATOM 1609 C CA . VAL A 1 196 ? -25.813 -5.216 -6.637 1.00 90.69 196 VAL A CA 1
ATOM 1610 C C . VAL A 1 196 ? -25.016 -4.275 -5.738 1.00 90.69 196 VAL A C 1
ATOM 1612 O O . VAL A 1 196 ? -24.352 -3.356 -6.221 1.00 90.69 196 VAL A O 1
ATOM 1615 N N . ALA A 1 197 ? -25.007 -4.550 -4.433 1.00 90.38 197 ALA A N 1
ATOM 1616 C CA . ALA A 1 197 ? -24.201 -3.804 -3.474 1.00 90.38 197 ALA A CA 1
ATOM 1617 C C . ALA A 1 197 ? -22.702 -3.984 -3.758 1.00 90.38 197 ALA A C 1
ATOM 1619 O O . ALA A 1 197 ? -22.148 -5.072 -3.604 1.00 90.38 197 ALA A O 1
ATOM 1620 N N . THR A 1 198 ? -22.051 -2.899 -4.181 1.00 89.75 198 THR A N 1
ATOM 1621 C CA . THR A 1 198 ? -20.596 -2.838 -4.407 1.00 89.75 198 THR A CA 1
ATOM 1622 C C . THR A 1 198 ? -19.904 -1.775 -3.553 1.00 89.75 198 THR A C 1
ATOM 1624 O O . THR A 1 198 ? -18.677 -1.699 -3.547 1.00 89.75 198 THR A O 1
ATOM 1627 N N . GLY A 1 199 ? -20.665 -0.970 -2.804 1.00 90.19 199 GLY A N 1
ATOM 1628 C CA . GLY A 1 199 ? -20.115 0.157 -2.055 1.00 90.19 199 GLY A CA 1
ATOM 1629 C C . GLY A 1 199 ? -19.350 1.079 -2.996 1.00 90.19 199 GLY A C 1
ATOM 1630 O O . GLY A 1 199 ? -19.780 1.338 -4.120 1.00 90.19 199 GLY A O 1
ATOM 1631 N N . THR A 1 200 ? -18.170 1.514 -2.576 1.00 91.38 200 THR A N 1
ATOM 1632 C CA . THR A 1 200 ? -17.285 2.277 -3.452 1.00 91.38 200 THR A CA 1
ATOM 1633 C C . THR A 1 200 ? -16.390 1.399 -4.331 1.00 91.38 200 THR A C 1
ATOM 1635 O O . THR A 1 200 ? -15.633 1.935 -5.136 1.00 91.38 200 THR A O 1
ATOM 1638 N N . PHE A 1 201 ? -16.450 0.068 -4.221 1.00 91.69 201 PHE A N 1
ATOM 1639 C CA . PHE A 1 201 ? -15.695 -0.850 -5.073 1.00 91.69 201 PHE A CA 1
ATOM 1640 C C . PHE A 1 201 ? -16.369 -0.976 -6.442 1.00 91.69 201 PHE A C 1
ATOM 1642 O O . PHE A 1 201 ? -17.589 -0.943 -6.571 1.00 91.69 201 PHE A O 1
ATOM 1649 N N . VAL A 1 202 ? -15.567 -1.195 -7.485 1.00 89.81 202 VAL A N 1
ATOM 1650 C CA . VAL A 1 202 ? -16.097 -1.513 -8.824 1.00 89.81 202 VAL A CA 1
ATOM 1651 C C . VAL A 1 202 ? -16.587 -2.961 -8.893 1.00 89.81 202 VAL A C 1
ATOM 1653 O O . VAL A 1 202 ? -17.585 -3.256 -9.541 1.00 89.81 202 VAL A O 1
ATOM 1656 N N . ASN A 1 203 ? -15.863 -3.881 -8.251 1.00 91.75 203 ASN A N 1
ATOM 1657 C CA . ASN A 1 203 ? -16.117 -5.316 -8.335 1.00 91.75 203 ASN A CA 1
ATOM 1658 C C . ASN A 1 203 ? -16.728 -5.832 -7.025 1.00 91.75 203 ASN A C 1
ATOM 1660 O O . ASN A 1 203 ? -16.107 -5.720 -5.964 1.00 91.75 203 ASN A O 1
ATOM 1664 N N . ARG A 1 204 ? -17.903 -6.470 -7.121 1.00 91.56 204 ARG A N 1
ATOM 1665 C CA . ARG A 1 204 ? -18.619 -7.070 -5.983 1.00 91.56 204 ARG A CA 1
ATOM 1666 C C . ARG A 1 204 ? -17.783 -8.091 -5.205 1.00 91.56 204 ARG A C 1
ATOM 1668 O O . ARG A 1 204 ? -17.865 -8.143 -3.984 1.00 91.56 204 ARG A O 1
ATOM 1675 N N . ASN A 1 205 ? -16.932 -8.861 -5.887 1.00 94.50 205 ASN A N 1
ATOM 1676 C CA . ASN A 1 205 ? -16.118 -9.893 -5.245 1.00 94.50 205 ASN A CA 1
ATOM 1677 C C . ASN A 1 205 ? -14.978 -9.273 -4.425 1.00 94.50 205 ASN A C 1
ATOM 1679 O O . ASN A 1 205 ? -14.620 -9.797 -3.375 1.00 94.50 205 ASN A O 1
ATOM 1683 N N . HIS A 1 206 ? -14.426 -8.138 -4.866 1.00 93.88 206 HIS A N 1
ATOM 1684 C CA . HIS A 1 206 ? -13.412 -7.419 -4.090 1.00 93.88 206 HIS A CA 1
ATOM 1685 C C . HIS A 1 206 ? -14.014 -6.782 -2.837 1.00 93.88 206 HIS A C 1
ATOM 1687 O O . HIS A 1 206 ? -13.402 -6.871 -1.774 1.00 93.88 206 HIS A O 1
ATOM 1693 N N . MET A 1 207 ? -15.225 -6.220 -2.938 1.00 94.56 207 MET A N 1
ATOM 1694 C CA . MET A 1 207 ? -15.961 -5.749 -1.762 1.00 94.56 207 MET A CA 1
ATOM 1695 C C . MET A 1 207 ? -16.243 -6.902 -0.798 1.00 94.56 207 MET A C 1
ATOM 1697 O O . MET A 1 207 ? -15.927 -6.793 0.381 1.00 94.56 207 MET A O 1
ATOM 1701 N N . ALA A 1 208 ? -16.796 -8.015 -1.287 1.00 95.25 208 ALA A N 1
ATOM 1702 C CA . ALA A 1 208 ? -17.110 -9.171 -0.452 1.00 95.25 208 ALA A CA 1
ATOM 1703 C C . ALA A 1 208 ? -15.866 -9.688 0.286 1.00 95.25 208 ALA A C 1
ATOM 1705 O O . ALA A 1 208 ? -15.911 -9.888 1.496 1.00 95.25 208 ALA A O 1
ATOM 1706 N N . ASN A 1 209 ? -14.733 -9.818 -0.411 1.00 95.50 209 ASN A N 1
ATOM 1707 C CA . ASN A 1 209 ? -13.477 -10.225 0.212 1.00 95.50 209 ASN A CA 1
ATOM 1708 C C . ASN A 1 209 ? -13.018 -9.231 1.291 1.00 95.50 209 ASN A C 1
ATOM 1710 O O . ASN A 1 209 ? -12.590 -9.643 2.366 1.00 95.50 209 ASN A O 1
ATOM 1714 N N . TYR A 1 210 ? -13.148 -7.925 1.038 1.00 95.88 210 TYR A N 1
ATOM 1715 C CA . TYR A 1 210 ? -12.836 -6.898 2.032 1.00 95.88 210 TYR A CA 1
ATOM 1716 C C . TYR A 1 210 ? -13.725 -7.011 3.282 1.00 95.88 210 TYR A C 1
ATOM 1718 O O . TYR A 1 210 ? -13.209 -7.001 4.398 1.00 95.88 210 TYR A O 1
ATOM 1726 N N . LEU A 1 211 ? -15.039 -7.203 3.109 1.00 96.62 211 LEU A N 1
ATOM 1727 C CA . LEU A 1 211 ? -15.974 -7.398 4.222 1.00 96.62 211 LEU A CA 1
ATOM 1728 C C . LEU A 1 211 ? -15.654 -8.657 5.032 1.00 96.62 211 LEU A C 1
ATOM 1730 O O . LEU A 1 211 ? -15.662 -8.602 6.258 1.00 96.62 211 LEU A O 1
ATOM 1734 N N . VAL A 1 212 ? -15.341 -9.773 4.366 1.00 97.38 212 VAL A N 1
ATOM 1735 C CA . VAL A 1 212 ? -14.989 -11.038 5.029 1.00 97.38 212 VAL A CA 1
ATOM 1736 C C . VAL A 1 212 ? -13.714 -10.886 5.859 1.00 97.38 212 VAL A C 1
ATOM 1738 O O . VAL A 1 212 ? -13.694 -11.298 7.018 1.00 97.38 212 VAL A O 1
ATOM 1741 N N . LEU A 1 213 ? -12.672 -10.253 5.311 1.00 96.25 213 LEU A N 1
ATOM 1742 C CA . LEU A 1 213 ? -11.421 -10.007 6.036 1.00 96.25 213 LEU A CA 1
ATOM 1743 C C . LEU A 1 213 ? -11.637 -9.111 7.262 1.00 96.25 213 LEU A C 1
ATOM 1745 O O . LEU A 1 213 ? -11.156 -9.430 8.351 1.00 96.25 213 LEU A O 1
ATOM 1749 N N . SER A 1 214 ? -12.390 -8.019 7.111 1.00 96.56 214 SER A N 1
ATOM 1750 C CA . SER A 1 214 ? -12.695 -7.118 8.225 1.00 96.56 214 SER A CA 1
ATOM 1751 C C . SER A 1 214 ? -13.593 -7.771 9.276 1.00 96.56 214 SER A C 1
ATOM 1753 O O . SER A 1 214 ? -13.369 -7.575 10.468 1.00 96.56 214 SER A O 1
ATOM 1755 N N . LEU A 1 215 ? -14.569 -8.589 8.871 1.00 95.69 215 LEU A N 1
ATOM 1756 C CA . LEU A 1 215 ? -15.426 -9.332 9.794 1.00 95.69 215 LEU A CA 1
ATOM 1757 C C . LEU A 1 215 ? -14.620 -10.357 10.597 1.00 95.69 215 LEU A C 1
ATOM 1759 O O . LEU A 1 215 ? -14.741 -10.402 11.820 1.00 95.69 215 LEU A O 1
ATOM 1763 N N . ALA A 1 216 ? -13.758 -11.134 9.935 1.00 96.44 216 ALA A N 1
ATOM 1764 C CA . ALA A 1 216 ? -12.870 -12.081 10.604 1.00 96.44 216 ALA A CA 1
ATOM 1765 C C . ALA A 1 216 ? -11.964 -11.374 11.625 1.00 96.44 216 ALA A C 1
ATOM 1767 O O . ALA A 1 216 ? -11.787 -11.854 12.745 1.00 96.44 216 ALA A O 1
ATOM 1768 N N . MET A 1 217 ? -11.447 -10.194 11.272 1.00 94.75 217 MET A N 1
ATOM 1769 C CA . MET A 1 217 ? -10.654 -9.373 12.182 1.00 94.75 217 MET A CA 1
ATOM 1770 C C . MET A 1 217 ? -11.471 -8.851 13.374 1.00 94.75 217 MET A C 1
ATOM 1772 O O . MET A 1 217 ? -10.992 -8.903 14.506 1.00 94.75 217 MET A O 1
ATOM 1776 N N . GLY A 1 218 ? -12.707 -8.397 13.145 1.00 93.44 218 GLY A N 1
ATOM 1777 C CA . GLY A 1 218 ? -13.621 -7.954 14.200 1.00 93.44 218 GLY A CA 1
ATOM 1778 C C . GLY A 1 218 ? -13.979 -9.072 15.181 1.00 93.44 218 GLY A C 1
ATOM 1779 O O . GLY A 1 218 ? -13.882 -8.880 16.391 1.00 93.44 218 GLY A O 1
ATOM 1780 N N . ILE A 1 219 ? -14.295 -10.267 14.675 1.00 94.19 219 ILE A N 1
ATOM 1781 C CA . ILE A 1 219 ? -14.535 -11.457 15.505 1.00 94.19 219 ILE A CA 1
ATOM 1782 C C . ILE A 1 219 ? -13.275 -11.809 16.307 1.00 94.19 219 ILE A C 1
ATOM 1784 O O . ILE A 1 219 ? -13.359 -12.063 17.508 1.00 94.19 219 ILE A O 1
ATOM 1788 N N . GLY A 1 220 ? -12.098 -11.764 15.675 1.00 92.62 220 GLY A N 1
ATOM 1789 C CA . GLY A 1 220 ? -10.817 -11.985 16.348 1.00 92.62 220 GLY A CA 1
ATOM 1790 C C . GLY A 1 220 ? -10.570 -11.011 17.504 1.00 92.62 220 GLY A C 1
ATOM 1791 O O . GLY A 1 220 ? -10.135 -11.438 18.573 1.00 92.62 220 GLY A O 1
ATOM 1792 N N . LEU A 1 221 ? -10.900 -9.724 17.331 1.00 90.12 221 LEU A N 1
ATOM 1793 C CA . LEU A 1 221 ? -10.843 -8.734 18.412 1.00 90.12 221 LEU A CA 1
ATOM 1794 C C . LEU A 1 221 ? -11.809 -9.067 19.555 1.00 90.12 221 LEU A C 1
ATOM 1796 O O . LEU A 1 221 ? -11.409 -9.007 20.714 1.00 90.12 221 LEU A O 1
ATOM 1800 N N . MET A 1 222 ? -13.058 -9.432 19.244 1.00 90.81 222 MET A N 1
ATOM 1801 C CA . MET A 1 222 ? -14.057 -9.779 20.262 1.00 90.81 222 MET A CA 1
ATOM 1802 C C . MET A 1 222 ? -13.614 -10.990 21.089 1.00 90.81 222 MET A C 1
ATOM 1804 O O . MET A 1 222 ? -13.688 -10.960 22.313 1.00 90.81 222 MET A O 1
ATOM 1808 N N . ILE A 1 223 ? -13.093 -12.036 20.441 1.00 91.38 223 ILE A N 1
ATOM 1809 C CA . ILE A 1 223 ? -12.572 -13.225 21.131 1.00 91.38 223 ILE A CA 1
ATOM 1810 C C . ILE A 1 223 ? -11.353 -12.867 21.993 1.00 91.38 223 ILE A C 1
ATOM 1812 O O . ILE A 1 223 ? -11.240 -13.349 23.120 1.00 91.38 223 ILE A O 1
ATOM 1816 N N . ALA A 1 224 ? -10.451 -12.017 21.493 1.00 86.56 224 ALA A N 1
ATOM 1817 C CA . ALA A 1 224 ? -9.276 -11.580 22.243 1.00 86.56 224 ALA A CA 1
ATOM 1818 C C . ALA A 1 224 ? -9.644 -10.777 23.505 1.00 86.56 224 ALA A C 1
ATOM 1820 O O . ALA A 1 224 ? -8.986 -10.940 24.534 1.00 86.56 224 ALA A O 1
ATOM 1821 N N . ASP A 1 225 ? -10.700 -9.960 23.441 1.00 82.38 225 ASP A N 1
ATOM 1822 C CA . ASP A 1 225 ? -11.227 -9.219 24.592 1.00 82.38 225 ASP A CA 1
ATOM 1823 C C . ASP A 1 225 ? -11.913 -10.160 25.601 1.00 82.38 225 ASP A C 1
ATOM 1825 O O . ASP A 1 225 ? -11.665 -10.059 26.801 1.00 82.38 225 ASP A O 1
ATOM 1829 N N . LEU A 1 226 ? -12.693 -11.142 25.130 1.00 79.69 226 LEU A N 1
ATOM 1830 C CA . LEU A 1 226 ? -13.356 -12.140 25.987 1.00 79.69 226 LEU A CA 1
ATOM 1831 C C . LEU A 1 226 ? -12.364 -13.092 26.680 1.00 79.69 226 LEU A C 1
ATOM 1833 O O . LEU A 1 226 ? -12.586 -13.521 27.812 1.00 79.69 226 LEU A O 1
ATOM 1837 N N . GLY A 1 227 ? -11.258 -13.436 26.015 1.00 61.44 227 GLY A N 1
ATOM 1838 C CA . GLY A 1 227 ? -10.213 -14.303 26.566 1.00 61.44 227 GLY A CA 1
ATOM 1839 C C . GLY A 1 227 ? -9.344 -13.630 27.634 1.00 61.44 227 GLY A C 1
ATOM 1840 O O . GLY A 1 227 ? -8.725 -14.323 28.443 1.00 61.44 227 GLY A O 1
ATOM 1841 N N . ALA A 1 228 ? -9.307 -12.294 27.672 1.00 58.12 228 ALA A N 1
ATOM 1842 C CA . ALA A 1 228 ? -8.516 -11.540 28.642 1.00 58.12 228 ALA A CA 1
ATOM 1843 C C . ALA A 1 228 ? -9.084 -11.619 30.073 1.00 58.12 228 ALA A C 1
ATOM 1845 O O . ALA A 1 228 ? -8.309 -11.548 31.025 1.00 58.12 228 ALA A O 1
ATOM 1846 N N . GLU A 1 229 ? -10.392 -11.848 30.236 1.00 54.12 229 GLU A N 1
ATOM 1847 C CA . GLU A 1 229 ? -11.020 -12.031 31.557 1.00 54.12 229 GLU A CA 1
ATOM 1848 C C . GLU A 1 229 ? -10.890 -13.464 32.113 1.00 54.12 229 GLU A C 1
ATOM 1850 O O . GLU A 1 229 ? -11.151 -13.696 33.292 1.00 54.12 229 GLU A O 1
ATOM 1855 N N . LYS A 1 230 ? -10.443 -14.439 31.303 1.00 48.34 230 LYS A N 1
ATOM 1856 C CA . LYS A 1 230 ? -10.443 -15.878 31.645 1.00 48.34 230 LYS A CA 1
ATOM 1857 C C . LYS A 1 230 ? -9.073 -16.563 31.621 1.00 48.34 230 LYS A C 1
ATOM 1859 O O . LYS A 1 230 ? -8.993 -17.787 31.545 1.00 48.34 230 LYS A O 1
ATOM 1864 N N . ALA A 1 231 ? -7.973 -15.822 31.726 1.00 48.38 231 ALA A N 1
ATOM 1865 C CA . ALA A 1 231 ? -6.641 -16.420 31.846 1.00 48.38 231 ALA A CA 1
ATOM 1866 C C . ALA A 1 231 ? -6.304 -16.824 33.297 1.00 48.38 231 ALA A C 1
ATOM 1868 O O . ALA A 1 231 ? -5.257 -16.464 33.834 1.00 48.38 231 ALA A O 1
ATOM 1869 N N . SER A 1 232 ? -7.169 -17.609 33.942 1.00 52.53 232 SER A N 1
ATOM 1870 C CA . SER A 1 232 ? -6.810 -18.350 35.148 1.00 52.53 232 SER A CA 1
ATOM 1871 C C . SER A 1 232 ? -6.095 -19.642 34.740 1.00 52.53 232 SER A C 1
ATOM 1873 O O . SER A 1 232 ? -6.707 -20.676 34.540 1.00 52.53 232 SER A O 1
ATOM 1875 N N . SER A 1 233 ? -4.768 -19.551 34.606 1.00 56.72 233 SER A N 1
ATOM 1876 C CA . SER A 1 233 ? -3.790 -20.653 34.600 1.00 56.72 233 SER A CA 1
ATOM 1877 C C . SER A 1 233 ? -4.052 -21.848 33.663 1.00 56.72 233 SER A C 1
ATOM 1879 O O . SER A 1 233 ? -4.965 -22.642 33.848 1.00 56.72 233 SER A O 1
ATOM 1881 N N . TRP A 1 234 ? -3.101 -22.109 32.762 1.00 53.03 234 TRP A N 1
ATOM 1882 C CA . TRP A 1 234 ? -2.933 -23.370 32.011 1.00 53.03 234 TRP A CA 1
ATOM 1883 C C . TRP A 1 234 ? -3.200 -24.653 32.837 1.00 53.03 234 TRP A C 1
ATOM 1885 O O . TRP A 1 234 ? -3.672 -25.655 32.306 1.00 53.03 234 TRP A O 1
ATOM 1895 N N . ARG A 1 235 ? -2.965 -24.620 34.159 1.00 56.81 235 ARG A N 1
ATOM 1896 C CA . ARG A 1 235 ? -3.242 -25.738 35.076 1.00 56.81 235 ARG A CA 1
ATOM 1897 C C . ARG A 1 235 ? -4.734 -26.026 35.311 1.00 56.81 235 ARG A C 1
ATOM 1899 O O . ARG A 1 235 ? -5.045 -27.141 35.713 1.00 56.81 235 ARG A O 1
ATOM 1906 N N . GLN A 1 236 ? -5.644 -25.074 35.090 1.00 58.12 236 GLN A N 1
ATOM 1907 C CA . GLN A 1 236 ? -7.095 -25.306 35.175 1.00 58.12 236 GLN A CA 1
ATOM 1908 C C . GLN A 1 236 ? -7.656 -25.950 33.903 1.00 58.12 236 GLN A C 1
ATOM 1910 O O . GLN A 1 236 ? -8.562 -26.768 34.004 1.00 58.12 236 GLN A O 1
ATOM 1915 N N . TRP A 1 237 ? -7.078 -25.666 32.731 1.00 59.72 237 TRP A N 1
ATOM 1916 C CA . TRP A 1 237 ? -7.506 -26.263 31.459 1.00 59.72 237 TRP A CA 1
ATOM 1917 C C . TRP A 1 237 ? -7.305 -27.789 31.421 1.00 59.72 237 TRP A C 1
ATOM 1919 O O . TRP A 1 237 ? -8.155 -28.514 30.920 1.00 59.72 237 TRP A O 1
ATOM 1929 N N . ILE A 1 238 ? -6.227 -28.288 32.038 1.00 63.34 238 ILE A N 1
ATOM 1930 C CA . ILE A 1 238 ? -5.907 -29.728 32.098 1.00 63.34 238 ILE A CA 1
ATOM 1931 C C . ILE A 1 238 ? -6.803 -30.496 33.089 1.00 63.34 238 ILE A C 1
ATOM 1933 O O . ILE A 1 238 ? -6.933 -31.707 32.981 1.00 63.34 238 ILE A O 1
ATOM 1937 N N . ARG A 1 239 ? -7.439 -29.820 34.054 1.00 59.41 239 ARG A N 1
ATOM 1938 C CA . ARG A 1 239 ? -8.251 -30.470 35.104 1.00 59.41 239 ARG A CA 1
ATOM 1939 C C . ARG A 1 239 ? -9.745 -30.568 34.771 1.00 59.41 239 ARG A C 1
ATOM 1941 O O . ARG A 1 239 ? -10.516 -30.978 35.629 1.00 59.41 239 ARG A O 1
ATOM 1948 N N . GLY A 1 240 ? -10.151 -30.134 33.578 1.00 59.66 240 GLY A N 1
ATOM 1949 C CA . GLY A 1 240 ? -11.550 -30.101 33.133 1.00 59.66 240 GLY A CA 1
ATOM 1950 C C . GLY A 1 240 ? -11.970 -31.253 32.216 1.00 59.66 240 GLY A C 1
ATOM 1951 O O . GLY A 1 240 ? -13.039 -31.156 31.620 1.00 59.66 240 GLY A O 1
ATOM 1952 N N . TRP A 1 241 ? -11.138 -32.287 32.080 1.00 43.09 241 TRP A N 1
ATOM 1953 C CA . TRP A 1 241 ? -11.436 -33.530 31.367 1.00 43.09 241 TRP A CA 1
ATOM 1954 C C . TRP A 1 241 ? -11.328 -34.712 32.322 1.00 43.09 241 TRP A C 1
ATOM 1956 O O . TRP A 1 241 ? -10.393 -34.689 33.158 1.00 43.09 241 TRP A O 1
#

Sequence (241 aa):
MSRMPTHALFADDKPLFYCFLGLIAWLPLPLASHRPWAWSLMQVAVLLLAIYWCLLWWRNRVSITETSKRAWPALLFLGAWLLYLTIYLVPMPYVLVTALSPMAAQIHAEMYITGKPYWASLSLDRHASWVFFLKSLSYAVLFFLALQLIRDKQRIRLLALVLVYSALFQAVYGSLMTLSGLEYGFFFEKYAYRGVATGTFVNRNHMANYLVLSLAMGIGLMIADLGAEKASSWRQWIRGW

Radius of gyration: 23.79 Å; chains: 1; bounding box: 59×45×74 Å

pLDDT: mean 88.34, std 12.77, range [40.25, 97.88]

Secondary structure (DSSP, 8-state):
-----TTGGGTTTHHHHHHHHHHHHHTTTTGGG-SHHHHHHHHHHHHHHHHHHHHHHHTTSS---HHHHHTHHHHHHHHHHHHHHHHHHS-EEHHHHHHH-HHHHHHHHHT-SSS--SEE-S-SSHHHHHHHHHHHHHHHHHHHHHHHH--SHHHHHHHHHHHHHHHHHHHHHHHHHHHTS--BSSSSB-SSSTTS--TT-SSHHHHHHHHHHHHHHHHHHHHHHHHHT----HHHHGGG-